Protein AF-A0A8J2P7M7-F1 (afdb_monomer_lite)

Organism: NCBI:txid39272

Structure (mmCIF, N/CA/C/O backbone):
data_AF-A0A8J2P7M7-F1
#
_entry.id   AF-A0A8J2P7M7-F1
#
loop_
_atom_site.group_PDB
_atom_site.id
_atom_site.type_symbol
_atom_site.label_atom_id
_atom_site.label_alt_id
_atom_site.label_comp_id
_atom_site.label_asym_id
_atom_site.label_entity_id
_atom_site.label_seq_id
_atom_site.pdbx_PDB_ins_code
_atom_site.Cartn_x
_atom_site.Cartn_y
_atom_site.Cartn_z
_atom_site.occupancy
_atom_site.B_iso_or_equiv
_atom_site.auth_seq_id
_atom_site.auth_comp_id
_atom_site.auth_asym_id
_atom_site.auth_atom_id
_atom_site.pdbx_PDB_model_num
ATOM 1 N N . MET A 1 1 ? -16.221 -8.599 0.218 1.00 29.58 1 MET A N 1
ATOM 2 C CA . MET A 1 1 ? -15.803 -9.648 1.172 1.00 29.58 1 MET A CA 1
ATOM 3 C C . MET A 1 1 ? -16.481 -9.334 2.479 1.00 29.58 1 MET A C 1
ATOM 5 O O . MET A 1 1 ? -15.977 -8.559 3.286 1.00 29.58 1 MET A O 1
ATOM 9 N N . ASP A 1 2 ? -17.692 -9.852 2.575 1.00 23.53 2 ASP A N 1
ATOM 10 C CA . ASP A 1 2 ? -18.635 -9.626 3.652 1.00 23.53 2 ASP A CA 1
ATOM 11 C C . ASP A 1 2 ? -18.133 -10.311 4.920 1.00 23.53 2 ASP A C 1
ATOM 13 O O . ASP A 1 2 ? -17.823 -11.502 4.931 1.00 23.53 2 ASP A O 1
ATOM 17 N N . ILE A 1 3 ? -17.997 -9.538 5.995 1.00 30.72 3 ILE A N 1
ATOM 18 C CA . ILE A 1 3 ? -17.782 -10.100 7.323 1.00 30.72 3 ILE A CA 1
ATOM 19 C C . ILE A 1 3 ? -19.160 -10.566 7.785 1.00 30.72 3 ILE A C 1
ATOM 21 O O . ILE A 1 3 ? -19.984 -9.751 8.194 1.00 30.72 3 ILE A O 1
ATOM 25 N N . ALA A 1 4 ? -19.418 -11.869 7.681 1.00 24.77 4 ALA A N 1
ATOM 26 C CA . ALA A 1 4 ? -20.580 -12.490 8.297 1.00 24.77 4 ALA A CA 1
ATOM 27 C C . ALA A 1 4 ? -20.490 -12.292 9.820 1.00 24.77 4 ALA A C 1
ATOM 29 O O . ALA A 1 4 ? -19.639 -12.877 10.493 1.00 24.77 4 ALA A O 1
ATOM 30 N N . LEU A 1 5 ? -21.338 -11.416 10.355 1.00 31.50 5 LEU A N 1
ATOM 31 C CA . LEU A 1 5 ? -21.501 -11.203 11.788 1.00 31.50 5 LEU A CA 1
ATOM 32 C C . LEU A 1 5 ? -22.587 -12.159 12.284 1.00 31.50 5 LEU A C 1
ATOM 34 O O . LEU A 1 5 ? -23.775 -11.882 12.159 1.00 31.50 5 LEU A O 1
ATOM 38 N N . SER A 1 6 ? -22.177 -13.291 12.856 1.00 28.31 6 SER A N 1
ATOM 39 C CA . SER A 1 6 ? -23.072 -14.100 13.684 1.00 28.31 6 SER A CA 1
ATOM 40 C C . SER A 1 6 ? -23.198 -13.428 15.052 1.00 28.31 6 SER A C 1
ATOM 42 O O . SER A 1 6 ? -22.353 -13.619 15.928 1.00 28.31 6 SER A O 1
ATOM 44 N N . ALA A 1 7 ? -24.244 -12.623 15.234 1.00 29.34 7 ALA A N 1
ATOM 45 C CA . ALA A 1 7 ? -24.676 -12.160 16.548 1.00 29.34 7 ALA A CA 1
ATOM 46 C C . ALA A 1 7 ? -25.426 -13.303 17.253 1.00 29.34 7 ALA A C 1
ATOM 48 O O . ALA A 1 7 ? -26.634 -13.458 17.109 1.00 29.34 7 ALA A O 1
ATOM 49 N N . GLY A 1 8 ? -24.690 -14.148 17.976 1.00 27.33 8 GLY A N 1
ATOM 50 C CA . GLY A 1 8 ? -25.270 -15.177 18.838 1.00 27.33 8 GLY A CA 1
ATOM 51 C C . GLY A 1 8 ? -25.535 -14.622 20.235 1.00 27.33 8 GLY A C 1
ATOM 52 O O . GLY A 1 8 ? -24.637 -14.623 21.072 1.00 27.33 8 GLY A O 1
ATOM 53 N N . CYS A 1 9 ? -26.755 -14.152 20.487 1.00 30.44 9 CYS A N 1
ATOM 54 C CA . CYS A 1 9 ? -27.272 -13.933 21.837 1.00 30.44 9 CYS A CA 1
ATOM 55 C C . CYS A 1 9 ? -27.805 -15.261 22.387 1.00 30.44 9 CYS A C 1
ATOM 57 O O . CYS A 1 9 ? -28.840 -15.710 21.904 1.00 30.44 9 CYS A O 1
ATOM 59 N N . GLN A 1 10 ? -27.164 -15.863 23.397 1.00 31.53 10 GLN A N 1
ATOM 60 C CA . GLN A 1 10 ? -27.798 -16.873 24.260 1.00 31.53 10 GLN A CA 1
ATOM 61 C C . GLN A 1 10 ? -27.317 -16.739 25.718 1.00 31.53 10 GLN A C 1
ATOM 63 O O . GLN A 1 10 ? -26.125 -16.618 25.989 1.00 31.53 10 GLN A O 1
ATOM 68 N N . ASN A 1 11 ? -28.298 -16.710 26.626 1.00 25.16 11 ASN A N 1
ATOM 69 C CA . ASN A 1 11 ? -28.205 -16.697 28.090 1.00 25.16 11 ASN A CA 1
ATOM 70 C C . ASN A 1 11 ? -28.005 -18.118 28.672 1.00 25.16 11 ASN A C 1
ATOM 72 O O . ASN A 1 11 ? -28.308 -19.090 27.987 1.00 25.16 11 ASN A O 1
ATOM 76 N N . LEU A 1 12 ? -27.676 -18.169 29.981 1.00 25.48 12 LEU A N 1
ATOM 77 C CA . LEU A 1 12 ? -27.685 -19.312 30.937 1.00 25.48 12 LEU A CA 1
ATOM 78 C C . LEU A 1 12 ? -26.461 -20.255 30.847 1.00 25.48 12 LEU A C 1
ATOM 80 O O . LEU A 1 12 ? -26.001 -20.552 29.758 1.00 25.48 12 LEU A O 1
ATOM 84 N N . SER A 1 13 ? -25.838 -20.785 31.910 1.00 24.86 13 SER A N 1
ATOM 85 C CA . SER A 1 13 ? -26.119 -20.910 33.351 1.00 24.86 13 SER A CA 1
ATOM 86 C C . SER A 1 13 ? -24.795 -21.164 34.106 1.00 24.86 13 SER A C 1
ATOM 88 O O . SER A 1 13 ? -23.861 -21.735 33.547 1.00 24.86 13 SER A O 1
ATOM 90 N N . LEU A 1 14 ? -24.742 -20.782 35.385 1.00 28.59 14 LEU A N 1
ATOM 91 C CA . LEU A 1 14 ? -23.723 -21.174 36.369 1.00 28.59 14 LEU A CA 1
ATOM 92 C C . LEU A 1 14 ? -23.798 -22.680 36.691 1.00 28.59 14 LEU A C 1
ATOM 94 O O . LEU A 1 14 ? -24.887 -23.252 36.706 1.00 28.59 14 LEU A O 1
ATOM 98 N N . GLY A 1 15 ? -22.649 -23.283 37.019 1.00 26.80 15 GLY A N 1
ATOM 99 C CA . GLY A 1 15 ? -22.537 -24.617 37.616 1.00 26.80 15 GLY A CA 1
ATOM 100 C C . GLY A 1 15 ? -21.108 -24.909 38.089 1.00 26.80 15 GLY A C 1
ATOM 101 O O . GLY A 1 15 ? -20.212 -25.100 37.273 1.00 26.80 15 GLY A O 1
ATOM 102 N N . LEU A 1 16 ? -20.902 -24.905 39.409 1.00 28.20 16 LEU A N 1
ATOM 103 C CA . LEU A 1 16 ? -19.696 -25.344 40.123 1.00 28.20 16 LEU A CA 1
ATOM 104 C C . LEU A 1 16 ? -19.926 -26.756 40.678 1.00 28.20 16 LEU A C 1
ATOM 106 O O . LEU A 1 16 ? -20.959 -26.954 41.301 1.00 28.20 16 LEU A O 1
ATOM 110 N N . THR A 1 17 ? -18.940 -27.650 40.537 1.00 27.91 17 THR A N 1
ATOM 111 C CA . THR A 1 17 ? -18.510 -28.760 41.437 1.00 27.91 17 THR A CA 1
ATOM 112 C C . THR A 1 17 ? -17.284 -29.395 40.746 1.00 27.91 17 THR A C 1
ATOM 114 O O . THR A 1 17 ? -17.353 -29.605 39.542 1.00 27.91 17 THR A O 1
ATOM 117 N N . GLY A 1 18 ? -16.101 -29.659 41.310 1.00 25.17 18 GLY A N 1
ATOM 118 C CA . GLY A 1 18 ? -15.721 -30.165 42.631 1.00 25.17 18 GLY A CA 1
ATOM 119 C C . GLY A 1 18 ? -15.165 -31.595 42.463 1.00 25.17 18 GLY A C 1
ATOM 120 O O . GLY A 1 18 ? -15.928 -32.468 42.071 1.00 25.17 18 GLY A O 1
ATOM 121 N N . GLY A 1 19 ? -13.872 -31.849 42.738 1.00 26.67 19 GLY A N 1
ATOM 122 C CA . GLY A 1 19 ? -13.329 -33.222 42.822 1.00 26.67 19 GLY A CA 1
ATOM 123 C C . GLY A 1 19 ? -11.818 -33.392 42.578 1.00 26.67 19 GLY A C 1
ATOM 124 O O . GLY A 1 19 ? -11.354 -33.296 41.448 1.00 26.67 19 GLY A O 1
ATOM 125 N N . LEU A 1 20 ? -11.079 -33.680 43.654 1.00 26.66 20 LEU A N 1
ATOM 126 C CA . LEU A 1 20 ? -9.664 -34.090 43.739 1.00 26.66 20 LEU A CA 1
ATOM 127 C C . LEU A 1 20 ? -9.472 -35.568 43.323 1.00 26.66 20 LEU A C 1
ATOM 129 O O . LEU A 1 20 ? -10.392 -36.345 43.551 1.00 26.66 20 LEU A O 1
ATOM 133 N N . ASN A 1 21 ? -8.285 -35.982 42.839 1.00 26.95 21 ASN A N 1
ATOM 134 C CA . ASN A 1 21 ? -7.393 -36.976 43.491 1.00 26.95 21 ASN A CA 1
ATOM 135 C C . ASN A 1 21 ? -6.115 -37.273 42.655 1.00 26.95 21 ASN A C 1
ATOM 137 O O . ASN A 1 21 ? -5.969 -36.830 41.525 1.00 26.95 21 ASN A O 1
ATOM 141 N N . VAL A 1 22 ? -5.193 -38.017 43.264 1.00 29.12 22 VAL A N 1
ATOM 142 C CA . VAL A 1 22 ? -3.729 -37.908 43.262 1.00 29.12 22 VAL A CA 1
ATOM 143 C C . VAL A 1 22 ? -2.932 -39.008 42.514 1.00 29.12 22 VAL A C 1
ATOM 145 O O . VAL A 1 22 ? -3.413 -40.122 42.340 1.00 29.12 22 VAL A O 1
ATOM 148 N N . ASN A 1 23 ? -1.652 -38.681 42.245 1.00 28.14 23 ASN A N 1
ATOM 149 C CA . ASN A 1 23 ? -0.422 -39.511 42.156 1.00 28.14 23 ASN A CA 1
ATOM 150 C C . ASN A 1 23 ? -0.121 -40.392 40.924 1.00 28.14 23 ASN A C 1
ATOM 152 O O . ASN A 1 23 ? -0.804 -41.380 40.677 1.00 28.14 23 ASN A O 1
ATOM 156 N N . SER A 1 24 ? 1.052 -40.171 40.300 1.00 29.52 24 SER A N 1
ATOM 157 C CA . SER A 1 24 ? 2.212 -41.099 40.359 1.00 29.52 24 SER A CA 1
ATOM 158 C C . SER A 1 24 ? 3.452 -40.561 39.617 1.00 29.52 24 SER A C 1
ATOM 160 O O . SER A 1 24 ? 3.358 -39.961 38.550 1.00 29.52 24 SER A O 1
ATOM 162 N N . THR A 1 25 ? 4.617 -40.790 40.223 1.00 29.59 25 THR A N 1
ATOM 163 C CA . THR A 1 25 ? 5.967 -40.336 39.852 1.00 29.59 25 THR A CA 1
ATOM 164 C C . THR A 1 25 ? 6.671 -41.333 38.928 1.00 29.59 25 THR A C 1
ATOM 166 O O . THR A 1 25 ? 6.716 -42.502 39.284 1.00 29.59 25 THR A O 1
ATOM 169 N N . THR A 1 26 ? 7.328 -40.872 37.851 1.00 31.14 26 THR A N 1
ATOM 170 C CA . THR A 1 26 ? 8.637 -41.404 37.388 1.00 31.14 26 THR A CA 1
ATOM 171 C C . THR A 1 26 ? 9.290 -40.467 36.358 1.00 31.14 26 THR A C 1
ATOM 173 O O . THR A 1 26 ? 8.652 -40.040 35.401 1.00 31.14 26 THR A O 1
ATOM 176 N N . SER A 1 27 ? 10.568 -40.145 36.585 1.00 33.62 27 SER A N 1
ATOM 177 C CA . SER A 1 27 ? 11.550 -39.524 35.673 1.00 33.62 27 SER A CA 1
ATOM 178 C C . SER A 1 27 ? 11.817 -40.439 34.453 1.00 33.62 27 SER A C 1
ATOM 180 O O . SER A 1 27 ? 11.523 -41.625 34.525 1.00 33.62 27 SER A O 1
ATOM 182 N N . VAL A 1 28 ? 12.326 -40.019 33.282 1.00 30.81 28 VAL A N 1
ATOM 183 C CA . VAL A 1 28 ? 13.574 -39.283 32.993 1.00 30.81 28 VAL A CA 1
ATOM 184 C C . VAL A 1 28 ? 13.567 -38.745 31.538 1.00 30.81 28 VAL A C 1
ATOM 186 O O . VAL A 1 28 ? 12.966 -39.347 30.656 1.00 30.81 28 VAL A O 1
ATOM 189 N N . SER A 1 29 ? 14.361 -37.692 31.303 1.00 31.06 29 SER A N 1
ATOM 190 C CA . SER A 1 29 ? 15.041 -37.318 30.043 1.00 31.06 29 SER A CA 1
ATOM 191 C C . SER A 1 29 ? 14.259 -36.678 28.881 1.00 31.06 29 SER A C 1
ATOM 193 O O . SER A 1 29 ? 13.721 -37.337 28.004 1.00 31.06 29 SER A O 1
ATOM 195 N N . GLY A 1 30 ? 14.423 -35.353 28.775 1.00 38.62 30 GLY A N 1
ATOM 196 C CA . GLY A 1 30 ? 15.164 -34.781 27.644 1.00 38.62 30 GLY A CA 1
ATOM 197 C C . GLY A 1 30 ? 14.444 -34.640 26.303 1.00 38.62 30 GLY A C 1
ATOM 198 O O . GLY A 1 30 ? 14.837 -35.268 25.328 1.00 38.62 30 GLY A O 1
ATOM 199 N N . ALA A 1 31 ? 13.512 -33.693 26.209 1.00 33.06 31 ALA A N 1
ATOM 200 C CA . ALA A 1 31 ? 13.250 -32.983 24.961 1.00 33.06 31 ALA A CA 1
ATOM 201 C C . ALA A 1 31 ? 12.971 -31.515 25.294 1.00 33.06 31 ALA A C 1
ATOM 203 O O . ALA A 1 31 ? 11.918 -31.168 25.824 1.00 33.06 31 ALA A O 1
ATOM 204 N N . VAL A 1 32 ? 13.949 -30.650 25.020 1.00 34.91 32 VAL A N 1
ATOM 205 C CA . VAL A 1 32 ? 13.767 -29.196 25.040 1.00 34.91 32 VAL A CA 1
ATOM 206 C C . VAL A 1 32 ? 12.819 -28.863 23.890 1.00 34.91 32 VAL A C 1
ATOM 208 O O . VAL A 1 32 ? 13.238 -28.664 22.752 1.00 34.91 32 VAL A O 1
ATOM 211 N N . THR A 1 33 ? 11.515 -28.867 24.161 1.00 35.03 33 THR A N 1
ATOM 212 C CA . THR A 1 33 ? 10.527 -28.326 23.234 1.00 35.03 33 THR A CA 1
ATOM 213 C C . THR A 1 33 ? 10.705 -26.819 23.238 1.00 35.03 33 THR A C 1
ATOM 215 O O . THR A 1 33 ? 10.362 -26.140 24.206 1.00 35.03 33 THR A O 1
ATOM 218 N N . ASN A 1 34 ? 11.311 -26.304 22.173 1.00 36.56 34 ASN A N 1
ATOM 219 C CA . ASN A 1 34 ? 11.472 -24.879 21.950 1.00 36.56 34 ASN A CA 1
ATOM 220 C C . ASN A 1 34 ? 10.076 -24.288 21.701 1.00 36.56 34 ASN A C 1
ATOM 222 O O . ASN A 1 34 ? 9.584 -24.254 20.571 1.00 36.56 34 ASN A O 1
ATOM 226 N N . SER A 1 35 ? 9.401 -23.901 22.781 1.00 34.56 35 SER A N 1
ATOM 227 C CA . SER A 1 35 ? 8.125 -23.199 22.762 1.00 34.56 35 SER A CA 1
ATOM 228 C C . SER A 1 35 ? 8.360 -21.833 22.130 1.00 34.56 35 SER A C 1
ATOM 230 O O . SER A 1 35 ? 8.713 -20.870 22.807 1.00 34.56 35 SER A O 1
ATOM 232 N N . VAL A 1 36 ? 8.206 -21.745 20.807 1.00 39.09 36 VAL A N 1
ATOM 233 C CA . VAL A 1 36 ? 8.128 -20.461 20.106 1.00 39.09 36 VAL A CA 1
ATOM 234 C C . VAL A 1 36 ? 6.783 -19.850 20.474 1.00 39.09 36 VAL A C 1
ATOM 236 O O . VAL A 1 36 ? 5.802 -19.931 19.738 1.00 39.09 36 VAL A O 1
ATOM 239 N N . GLU A 1 37 ? 6.731 -19.261 21.663 1.00 32.47 37 GLU A N 1
ATOM 240 C CA . GLU A 1 37 ? 5.664 -18.370 22.071 1.00 32.47 37 GLU A CA 1
ATOM 241 C C . GLU A 1 37 ? 5.740 -17.155 21.144 1.00 32.47 37 GLU A C 1
ATOM 243 O O . GLU A 1 37 ? 6.571 -16.253 21.291 1.00 32.47 37 GLU A O 1
ATOM 248 N N . SER A 1 38 ? 4.925 -17.183 20.089 1.00 37.12 38 SER A N 1
ATOM 249 C CA . SER A 1 38 ? 4.818 -16.099 19.123 1.00 37.12 38 SER A CA 1
ATOM 250 C C . SER A 1 38 ? 4.131 -14.915 19.796 1.00 37.12 38 SER A C 1
ATOM 252 O O . SER A 1 38 ? 2.935 -14.667 19.621 1.00 37.12 38 SER A O 1
ATOM 254 N N . SER A 1 39 ? 4.903 -14.170 20.582 1.00 34.56 39 SER A N 1
ATOM 255 C CA . SER A 1 39 ? 4.568 -12.805 20.955 1.00 34.56 39 SER A CA 1
ATOM 256 C C . SER A 1 39 ? 4.164 -12.052 19.678 1.00 34.56 39 SER A C 1
ATOM 258 O O . SER A 1 39 ? 4.823 -12.201 18.639 1.00 34.56 39 SER A O 1
ATOM 260 N N . PRO A 1 40 ? 3.052 -11.292 19.680 1.00 45.38 40 PRO A N 1
ATOM 261 C CA . PRO A 1 40 ? 2.619 -10.572 18.496 1.00 45.38 40 PRO A CA 1
ATOM 262 C C . PRO A 1 40 ? 3.674 -9.510 18.210 1.00 45.38 40 PRO A C 1
ATOM 264 O O . PRO A 1 40 ? 3.692 -8.453 18.843 1.00 45.38 40 PRO A O 1
ATOM 267 N N . ARG A 1 41 ? 4.595 -9.821 17.290 1.00 48.25 41 ARG A N 1
ATOM 268 C CA . ARG A 1 41 ? 5.630 -8.895 16.844 1.00 48.25 41 ARG A CA 1
ATOM 269 C C . ARG A 1 41 ? 4.911 -7.620 16.435 1.00 48.25 41 ARG A C 1
ATOM 271 O O . ARG A 1 41 ? 4.028 -7.658 15.580 1.00 48.25 41 ARG A O 1
ATOM 278 N N . LYS A 1 42 ? 5.242 -6.509 17.092 1.00 57.66 42 LYS A N 1
ATOM 279 C CA . LYS A 1 42 ? 4.757 -5.175 16.738 1.00 57.66 42 LYS A CA 1
ATOM 280 C C . LYS A 1 42 ? 5.162 -4.941 15.282 1.00 57.66 42 LYS A C 1
ATOM 282 O O . LYS A 1 42 ? 6.324 -4.656 15.012 1.00 57.66 42 LYS A O 1
ATOM 287 N N . GLU A 1 43 ? 4.247 -5.194 14.346 1.00 67.06 43 GLU A N 1
ATOM 288 C CA . GLU A 1 43 ? 4.550 -5.121 12.920 1.00 67.06 43 GLU A CA 1
ATOM 289 C C . GLU A 1 43 ? 5.017 -3.698 12.601 1.00 67.06 43 GLU A C 1
ATOM 291 O O . GLU A 1 43 ? 4.291 -2.731 12.844 1.00 67.06 43 GLU A O 1
ATOM 296 N N . SER A 1 44 ? 6.240 -3.569 12.078 1.00 85.94 44 SER A N 1
ATOM 297 C CA . SER A 1 44 ? 6.717 -2.305 11.521 1.00 85.94 44 SER A CA 1
ATOM 298 C C . SER A 1 44 ? 5.736 -1.840 10.443 1.00 85.94 44 SER A C 1
ATOM 300 O O . SER A 1 44 ? 5.357 -2.624 9.571 1.00 85.94 44 SER A O 1
ATOM 302 N N . LEU A 1 45 ? 5.335 -0.568 10.508 1.00 92.88 45 LEU A N 1
ATOM 303 C CA . LEU A 1 45 ? 4.536 0.110 9.480 1.00 92.88 45 LEU A CA 1
ATOM 304 C C . LEU A 1 45 ? 5.409 0.910 8.507 1.00 92.88 45 LEU A C 1
ATOM 306 O O . LEU A 1 45 ? 4.910 1.745 7.757 1.00 92.88 45 LEU A O 1
ATOM 310 N N . GLU A 1 46 ? 6.712 0.645 8.522 1.00 95.88 46 GLU A N 1
ATOM 311 C CA . GLU A 1 46 ? 7.684 1.224 7.611 1.00 95.88 46 GLU A CA 1
ATOM 312 C C . GLU A 1 46 ? 8.269 0.146 6.699 1.00 95.88 46 GLU A C 1
ATOM 314 O O . GLU A 1 46 ? 8.553 -0.977 7.129 1.00 95.88 46 GLU A O 1
ATOM 319 N N . LYS A 1 47 ? 8.467 0.496 5.428 1.00 97.00 47 LYS A N 1
ATOM 320 C CA . LYS A 1 47 ? 9.139 -0.352 4.436 1.00 97.00 47 LYS A CA 1
ATOM 321 C C . LYS A 1 47 ? 9.739 0.523 3.350 1.00 97.00 47 LYS A C 1
ATOM 323 O O . LYS A 1 47 ? 9.129 1.500 2.929 1.00 97.00 47 LYS A O 1
ATOM 328 N N . SER A 1 48 ? 10.923 0.162 2.877 1.00 97.94 48 SER A N 1
ATOM 329 C CA . SER A 1 48 ? 11.546 0.806 1.722 1.00 97.94 48 SER A CA 1
ATOM 330 C C . SER A 1 48 ? 11.994 -0.245 0.721 1.00 97.94 48 SER A C 1
ATOM 332 O O . SER A 1 48 ? 12.313 -1.369 1.105 1.00 97.94 48 SER A O 1
ATOM 334 N N . GLY A 1 49 ? 12.005 0.100 -0.560 1.00 98.06 49 GLY A N 1
ATOM 335 C CA . GLY A 1 49 ? 12.434 -0.829 -1.597 1.00 98.06 49 GLY A CA 1
ATOM 336 C C . GLY A 1 49 ? 12.145 -0.340 -3.004 1.00 98.06 49 GLY A C 1
ATOM 337 O O . GLY A 1 49 ? 11.409 0.625 -3.221 1.00 98.06 49 GLY A O 1
ATOM 338 N N . TYR A 1 50 ? 12.727 -1.026 -3.983 1.00 98.44 50 TYR A N 1
ATOM 339 C CA . TYR A 1 50 ? 12.404 -0.781 -5.379 1.00 98.44 50 TYR A CA 1
ATOM 340 C C . TYR A 1 50 ? 11.086 -1.453 -5.762 1.00 98.44 50 TYR A C 1
ATOM 342 O O . TYR A 1 50 ? 10.871 -2.622 -5.466 1.00 98.44 50 TYR A O 1
ATOM 350 N N . LEU A 1 51 ? 10.253 -0.719 -6.494 1.00 98.44 51 LEU A N 1
ATOM 351 C CA . LEU A 1 51 ? 9.099 -1.251 -7.216 1.00 98.44 51 LEU A CA 1
ATOM 352 C C . LEU A 1 51 ? 9.115 -0.708 -8.641 1.00 98.44 51 LEU A C 1
ATOM 354 O O . LEU A 1 51 ? 9.640 0.383 -8.906 1.00 98.44 51 LEU A O 1
ATOM 358 N N . THR A 1 52 ? 8.510 -1.441 -9.565 1.00 97.94 52 THR A N 1
ATOM 359 C CA . THR A 1 52 ? 8.306 -0.962 -10.930 1.00 97.94 52 THR A CA 1
ATOM 360 C C . THR A 1 52 ? 6.911 -0.378 -11.038 1.00 97.94 52 THR A C 1
ATOM 362 O O . THR A 1 52 ? 5.916 -1.042 -10.787 1.00 97.94 52 THR A O 1
ATOM 365 N N . LYS A 1 53 ? 6.823 0.898 -11.403 1.00 97.12 53 LYS A N 1
ATOM 366 C CA . LYS A 1 53 ? 5.566 1.641 -11.456 1.00 97.12 53 LYS A CA 1
ATOM 367 C C . LYS A 1 53 ? 5.142 1.905 -12.894 1.00 97.12 53 LYS A C 1
ATOM 369 O O . LYS A 1 53 ? 5.951 2.403 -13.679 1.00 97.12 53 LYS A O 1
ATOM 374 N N . LEU A 1 54 ? 3.857 1.728 -13.196 1.00 96.75 54 LEU A N 1
ATOM 375 C CA . LEU A 1 54 ? 3.276 2.150 -14.471 1.00 96.75 54 LEU A CA 1
ATOM 376 C C . LEU A 1 54 ? 3.180 3.683 -14.568 1.00 96.75 54 LEU A C 1
ATOM 378 O O . LEU A 1 54 ? 2.646 4.369 -13.683 1.00 96.75 54 LEU A O 1
ATOM 382 N N . GLY A 1 55 ? 3.715 4.249 -15.646 1.00 94.12 55 GLY A N 1
ATOM 383 C CA . GLY A 1 55 ? 3.614 5.666 -15.983 1.00 94.12 55 GLY A CA 1
ATOM 384 C C . GLY A 1 55 ? 2.169 6.095 -16.250 1.00 94.12 55 GLY A C 1
ATOM 385 O O . GLY A 1 55 ? 1.371 5.322 -16.759 1.00 94.12 55 GLY A O 1
ATOM 386 N N . GLY A 1 56 ? 1.824 7.342 -15.911 1.00 89.81 56 GLY A N 1
ATOM 387 C CA . GLY A 1 56 ? 0.472 7.871 -16.143 1.00 89.81 56 GLY A CA 1
ATOM 388 C C . GLY A 1 56 ? 0.189 8.096 -17.630 1.00 89.81 56 GLY A C 1
ATOM 389 O O . GLY A 1 56 ? -0.618 7.382 -18.212 1.00 89.81 56 GLY A O 1
ATOM 390 N N . LYS A 1 57 ? 0.900 9.062 -18.233 1.00 88.94 57 LYS A N 1
ATOM 391 C CA . LYS A 1 57 ? 0.719 9.480 -19.634 1.00 88.94 57 LYS A CA 1
ATOM 392 C C . LYS A 1 57 ? 1.192 8.423 -20.633 1.00 88.94 57 LYS A C 1
ATOM 394 O O . LYS A 1 57 ? 0.435 7.998 -21.485 1.00 88.94 57 LYS A O 1
ATOM 399 N N . PHE A 1 58 ? 2.439 7.979 -20.494 1.00 91.56 58 PHE A N 1
ATOM 400 C CA . PHE A 1 58 ? 3.082 7.108 -21.483 1.00 91.56 58 PHE A CA 1
ATOM 401 C C . PHE A 1 58 ? 2.957 5.612 -21.178 1.00 91.56 58 PHE A C 1
ATOM 403 O O . PHE A 1 58 ? 3.617 4.827 -21.840 1.00 91.56 58 PHE A O 1
ATOM 410 N N . LYS A 1 59 ? 2.205 5.222 -20.133 1.00 93.75 59 LYS A N 1
ATOM 411 C CA . LYS A 1 59 ? 1.972 3.817 -19.731 1.00 93.75 59 LYS A CA 1
ATOM 412 C C . LYS A 1 59 ? 3.229 2.924 -19.753 1.00 93.75 59 LYS A C 1
ATOM 414 O O . LYS A 1 59 ? 3.161 1.733 -20.012 1.00 93.75 59 LYS A O 1
ATOM 419 N N . THR A 1 60 ? 4.387 3.501 -19.428 1.00 95.75 60 THR A N 1
ATOM 420 C CA . THR A 1 60 ? 5.670 2.792 -19.365 1.00 95.75 60 THR A CA 1
ATOM 421 C C . THR A 1 60 ? 5.982 2.377 -17.938 1.00 95.75 60 THR A C 1
ATOM 423 O O . THR A 1 60 ? 5.875 3.185 -17.012 1.00 95.75 60 THR A O 1
ATOM 426 N N . TRP A 1 61 ? 6.402 1.131 -17.756 1.00 96.44 61 TRP A N 1
ATOM 427 C CA . TRP A 1 61 ? 6.875 0.612 -16.478 1.00 96.44 61 TRP A CA 1
ATOM 428 C C . TRP A 1 61 ? 8.266 1.168 -16.157 1.00 96.44 61 TRP A C 1
ATOM 430 O O . TRP A 1 61 ? 9.172 1.119 -16.986 1.00 96.44 61 TRP A O 1
ATOM 440 N N . ARG A 1 62 ? 8.445 1.752 -14.967 1.00 97.19 62 ARG A N 1
ATOM 441 C CA . ARG A 1 62 ? 9.734 2.316 -14.532 1.00 97.19 62 ARG A CA 1
ATOM 442 C C . ARG A 1 62 ? 10.045 1.960 -13.087 1.00 97.19 62 ARG A C 1
ATOM 444 O O . ARG A 1 62 ? 9.225 2.209 -12.205 1.00 97.19 62 ARG A O 1
ATOM 451 N N . LYS A 1 63 ? 11.263 1.472 -12.844 1.00 97.75 63 LYS A N 1
ATOM 452 C CA . LYS A 1 63 ? 11.792 1.219 -11.498 1.00 97.75 63 LYS A CA 1
ATOM 453 C C . LYS A 1 63 ? 11.912 2.533 -10.716 1.00 97.75 63 LYS A C 1
ATOM 455 O O . LYS A 1 63 ? 12.385 3.545 -11.247 1.00 97.75 63 LYS A O 1
ATOM 460 N N . ARG A 1 64 ? 11.425 2.540 -9.478 1.00 98.19 64 ARG A N 1
ATOM 461 C CA . ARG A 1 64 ? 11.428 3.683 -8.552 1.00 98.19 64 ARG A CA 1
ATOM 462 C C . ARG A 1 64 ? 11.723 3.187 -7.146 1.00 98.19 64 ARG A C 1
ATOM 464 O O . ARG A 1 64 ? 11.327 2.078 -6.796 1.00 98.19 64 ARG A O 1
ATOM 471 N N . TRP A 1 65 ? 12.421 4.001 -6.365 1.00 98.19 65 TRP A N 1
ATOM 472 C CA . TRP A 1 65 ? 12.642 3.721 -4.950 1.00 98.19 65 TRP A CA 1
ATOM 473 C C . TRP A 1 65 ? 11.458 4.257 -4.152 1.00 98.19 65 TRP A C 1
ATOM 475 O O . TRP A 1 65 ? 11.161 5.447 -4.253 1.00 98.19 65 TRP A O 1
ATOM 485 N N . PHE A 1 66 ? 10.784 3.389 -3.406 1.00 98.56 66 PHE A N 1
ATOM 486 C CA . PHE A 1 66 ? 9.64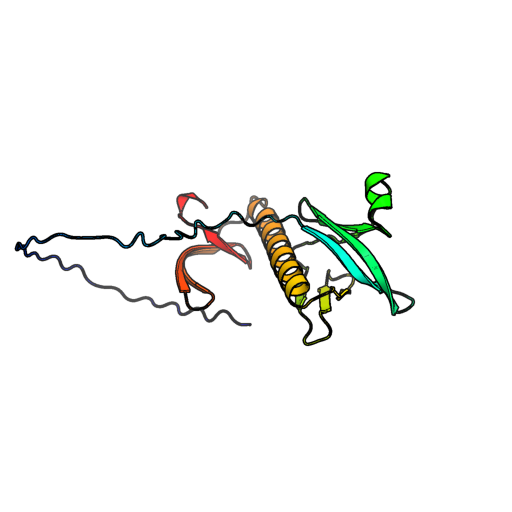7 3.719 -2.553 1.00 98.56 66 PHE A CA 1
ATOM 487 C C . PHE A 1 66 ? 10.059 3.669 -1.086 1.00 98.56 66 PHE A C 1
ATOM 489 O O . PHE A 1 66 ? 10.812 2.786 -0.679 1.00 98.56 66 PHE A O 1
ATOM 496 N N . VAL A 1 67 ? 9.524 4.598 -0.300 1.00 97.94 67 VAL A N 1
ATOM 497 C CA . VAL A 1 67 ? 9.663 4.660 1.156 1.00 97.94 67 VAL A CA 1
ATOM 498 C C . VAL A 1 67 ? 8.275 4.879 1.742 1.00 97.94 67 VAL A C 1
ATOM 500 O O . VAL A 1 67 ? 7.645 5.905 1.492 1.00 97.94 67 VAL A O 1
ATOM 503 N N . LEU A 1 68 ? 7.803 3.906 2.511 1.00 97.94 68 LEU A N 1
ATOM 504 C CA . LEU A 1 68 ? 6.640 4.013 3.379 1.00 97.94 68 LEU A CA 1
ATOM 505 C C . LEU A 1 68 ? 7.133 4.413 4.765 1.00 97.94 68 LEU A C 1
ATOM 507 O O . LEU A 1 68 ? 7.847 3.640 5.409 1.00 97.94 68 LEU A O 1
ATOM 511 N N . LYS A 1 69 ? 6.772 5.616 5.204 1.00 94.62 69 LYS A N 1
ATOM 512 C CA . LYS A 1 69 ? 7.163 6.155 6.507 1.00 94.62 69 LYS A CA 1
ATOM 513 C C . LYS A 1 69 ? 6.127 7.162 6.992 1.00 94.62 69 LYS A C 1
ATOM 515 O O . LYS A 1 69 ? 5.554 7.890 6.190 1.00 94.62 69 LYS A O 1
ATOM 520 N N . ASN A 1 70 ? 5.892 7.211 8.304 1.00 90.00 70 ASN A N 1
ATOM 521 C CA . ASN A 1 70 ? 4.973 8.168 8.937 1.00 90.00 70 ASN A CA 1
ATOM 522 C C . ASN A 1 70 ? 3.545 8.170 8.353 1.00 90.00 70 ASN A C 1
ATOM 524 O O . ASN A 1 70 ? 2.876 9.196 8.359 1.00 90.00 70 ASN A O 1
ATOM 528 N N . GLY A 1 71 ? 3.071 7.028 7.850 1.00 88.88 71 GLY A N 1
ATOM 529 C CA . GLY A 1 71 ? 1.728 6.915 7.279 1.00 88.88 71 GLY A CA 1
ATOM 530 C C . GLY A 1 71 ? 1.590 7.374 5.822 1.00 88.88 71 GLY A C 1
ATOM 531 O O . GLY A 1 71 ? 0.492 7.268 5.285 1.00 88.88 71 GLY A O 1
ATOM 532 N N . SER A 1 72 ? 2.675 7.804 5.170 1.00 93.69 72 SER A N 1
ATOM 533 C CA . SER A 1 72 ? 2.698 8.206 3.756 1.00 93.69 72 SER A CA 1
ATOM 534 C C . SER A 1 72 ? 3.659 7.348 2.938 1.00 93.69 72 SER A C 1
ATOM 536 O O . SER A 1 72 ? 4.686 6.879 3.438 1.00 93.69 72 SER A O 1
ATOM 538 N N . LEU A 1 73 ? 3.345 7.159 1.653 1.00 98.06 73 LEU A N 1
ATOM 539 C CA . LEU A 1 73 ? 4.206 6.460 0.701 1.00 98.06 73 LEU A CA 1
ATOM 540 C C . LEU A 1 73 ? 4.815 7.459 -0.281 1.00 98.06 73 LEU A C 1
ATOM 542 O O . LEU A 1 73 ? 4.113 8.031 -1.108 1.00 98.06 73 LEU A O 1
ATOM 546 N N . THR A 1 74 ? 6.132 7.615 -0.260 1.00 98.12 74 THR A N 1
ATOM 547 C CA . THR A 1 74 ? 6.843 8.544 -1.148 1.00 98.12 74 THR A CA 1
ATOM 548 C C . THR A 1 74 ? 7.775 7.780 -2.075 1.00 98.12 74 THR A C 1
ATOM 550 O O . THR A 1 74 ? 8.338 6.755 -1.692 1.00 98.12 74 THR A O 1
ATOM 553 N N . TYR A 1 75 ? 7.943 8.255 -3.312 1.00 98.12 75 TYR A N 1
ATOM 554 C CA . TYR A 1 75 ? 8.861 7.633 -4.264 1.00 98.12 75 TYR A CA 1
ATOM 555 C C . TYR A 1 75 ? 9.753 8.613 -5.024 1.00 98.12 75 TYR A C 1
ATOM 557 O O . TYR A 1 75 ? 9.367 9.740 -5.345 1.00 98.12 75 TYR A O 1
ATOM 565 N N . TRP A 1 76 ? 10.932 8.117 -5.397 1.00 98.06 76 TRP A N 1
ATOM 566 C CA . TRP A 1 76 ? 11.978 8.832 -6.129 1.00 98.06 76 TRP A CA 1
ATOM 567 C C . TRP A 1 76 ? 12.417 8.057 -7.371 1.00 98.06 76 TRP A C 1
ATOM 569 O O . TRP A 1 76 ? 12.040 6.898 -7.575 1.00 98.06 76 TRP A O 1
ATOM 579 N N . LYS A 1 77 ? 13.212 8.699 -8.239 1.00 96.38 77 LYS A N 1
ATOM 580 C CA . LYS A 1 77 ? 13.797 8.016 -9.404 1.00 96.38 77 LYS A CA 1
ATOM 581 C C . LYS A 1 77 ? 14.738 6.892 -8.951 1.00 96.38 77 LYS A C 1
ATOM 583 O O . LYS A 1 77 ? 14.662 5.808 -9.523 1.00 96.38 77 LYS A O 1
ATOM 588 N N . SER A 1 78 ? 15.534 7.129 -7.911 1.00 96.06 78 SER A N 1
ATOM 589 C CA . SER A 1 78 ? 16.503 6.193 -7.336 1.00 96.06 78 SER A CA 1
ATOM 590 C C . SER A 1 78 ? 16.697 6.415 -5.828 1.00 96.06 78 SER A C 1
ATOM 592 O O . SER A 1 78 ? 16.220 7.403 -5.276 1.00 96.06 78 SER A O 1
ATOM 594 N N . LEU A 1 79 ? 17.431 5.520 -5.159 1.00 94.12 79 LEU A N 1
ATOM 595 C CA . LEU A 1 79 ? 17.843 5.705 -3.760 1.00 94.12 79 LEU A CA 1
ATOM 596 C C . LEU A 1 79 ? 18.776 6.922 -3.569 1.00 94.12 79 LEU A C 1
ATOM 598 O O . LEU A 1 79 ? 18.723 7.589 -2.542 1.00 94.12 79 LEU A O 1
ATOM 602 N N . GLN A 1 80 ? 19.600 7.257 -4.567 1.00 94.12 80 GLN A N 1
ATOM 603 C CA . GLN A 1 80 ? 20.529 8.395 -4.484 1.00 94.12 80 GLN A CA 1
ATOM 604 C C . GLN A 1 80 ? 19.790 9.730 -4.341 1.00 94.12 80 GLN A C 1
ATOM 606 O O . GLN A 1 80 ? 20.239 10.624 -3.625 1.00 94.12 80 GLN A O 1
ATOM 611 N N . ASP A 1 81 ? 18.629 9.847 -4.985 1.00 90.31 81 ASP A N 1
ATOM 612 C CA . ASP A 1 81 ? 17.755 11.016 -4.889 1.00 90.31 81 ASP A CA 1
ATOM 613 C C . ASP A 1 81 ? 17.245 11.234 -3.451 1.00 90.31 81 ASP A C 1
ATOM 615 O O . ASP A 1 81 ? 17.097 12.380 -3.020 1.00 90.31 81 ASP A O 1
ATOM 619 N N . VAL A 1 82 ? 17.029 10.155 -2.688 1.00 88.69 82 VAL A N 1
ATOM 620 C CA . VAL A 1 82 ? 16.662 10.223 -1.262 1.00 88.69 82 VAL A CA 1
ATOM 621 C C . VAL A 1 82 ? 17.821 10.774 -0.441 1.00 88.69 82 VAL A C 1
ATOM 623 O O . VAL A 1 82 ? 17.637 11.702 0.342 1.00 88.69 82 VAL A O 1
ATOM 626 N N . ASN A 1 83 ? 19.028 10.245 -0.655 1.00 88.75 83 ASN A N 1
ATOM 627 C CA . ASN A 1 83 ? 20.224 10.647 0.093 1.00 88.75 83 ASN A CA 1
ATOM 628 C C . ASN A 1 83 ? 20.579 12.121 -0.143 1.00 88.75 83 ASN A C 1
ATOM 630 O O . ASN A 1 83 ? 21.047 12.804 0.764 1.00 88.75 83 ASN A O 1
ATOM 634 N N . ARG A 1 84 ? 20.288 12.631 -1.343 1.00 91.19 84 ARG A N 1
ATOM 635 C CA . ARG A 1 84 ? 20.429 14.051 -1.702 1.00 91.19 84 ARG A CA 1
ATOM 636 C C . ARG A 1 84 ? 19.279 14.932 -1.202 1.00 91.19 84 ARG A C 1
ATOM 638 O O . ARG A 1 84 ? 19.239 16.108 -1.542 1.00 91.19 84 ARG A O 1
ATOM 645 N N . ARG A 1 85 ? 18.333 14.374 -0.436 1.00 86.94 85 ARG A N 1
ATOM 646 C CA . ARG A 1 85 ? 17.125 15.050 0.070 1.00 86.94 85 ARG A CA 1
ATOM 647 C C . ARG A 1 85 ? 16.312 15.740 -1.029 1.00 86.94 85 ARG A C 1
ATOM 649 O O . ARG A 1 85 ? 15.679 16.765 -0.794 1.00 86.94 85 ARG A O 1
ATOM 656 N N . SER A 1 86 ? 16.327 15.182 -2.239 1.00 87.56 86 SER A N 1
ATOM 657 C CA . SER A 1 86 ? 15.515 15.717 -3.332 1.00 87.56 86 SER A CA 1
ATOM 658 C C . SER A 1 86 ? 14.023 15.508 -3.052 1.00 87.56 86 SER A C 1
ATOM 660 O O . SER A 1 86 ? 13.628 14.548 -2.380 1.00 87.56 86 SER A O 1
ATOM 662 N N . ALA A 1 87 ? 13.185 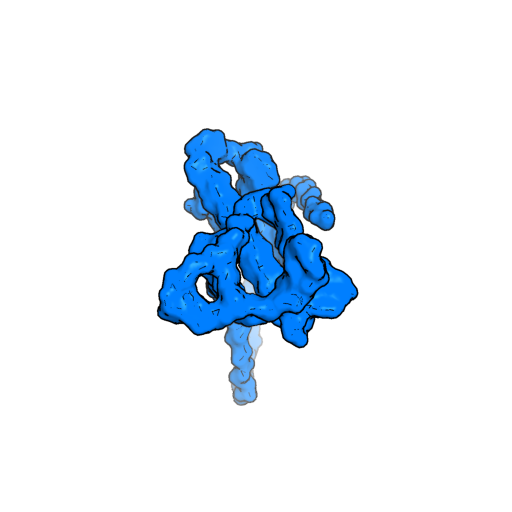16.398 -3.588 1.00 90.62 87 ALA A N 1
ATOM 663 C CA . ALA A 1 87 ? 11.739 16.305 -3.428 1.00 90.62 87 ALA A CA 1
ATOM 664 C C . ALA A 1 87 ? 11.202 15.004 -4.055 1.00 90.62 87 ALA A C 1
ATOM 666 O O . ALA A 1 87 ? 11.272 14.790 -5.270 1.00 90.62 87 ALA A O 1
ATOM 667 N N . GLY A 1 88 ? 10.675 14.123 -3.205 1.00 94.56 88 GLY A N 1
ATOM 668 C CA . GLY A 1 88 ? 9.986 12.907 -3.623 1.00 94.56 88 GLY A CA 1
ATOM 669 C C . GLY A 1 88 ? 8.567 13.196 -4.099 1.00 94.56 88 GLY A C 1
ATOM 670 O O . GLY A 1 88 ? 8.031 14.284 -3.902 1.00 94.56 88 GLY A O 1
ATOM 671 N N . ARG A 1 89 ? 7.932 12.204 -4.725 1.00 96.38 89 ARG A N 1
ATOM 672 C CA . ARG A 1 89 ? 6.497 12.265 -5.027 1.00 96.38 89 ARG A CA 1
ATOM 673 C C . ARG A 1 89 ? 5.719 11.466 -4.001 1.00 96.38 89 ARG A C 1
ATOM 675 O O . ARG A 1 89 ? 5.882 10.249 -3.933 1.00 96.38 89 ARG A O 1
ATOM 682 N N . GLU A 1 90 ? 4.887 12.159 -3.240 1.00 96.25 90 GLU A N 1
ATOM 683 C CA . GLU A 1 90 ? 4.050 11.566 -2.204 1.00 96.25 90 GLU A CA 1
ATOM 684 C C . GLU A 1 90 ? 2.771 10.948 -2.787 1.00 96.25 90 GLU A C 1
ATOM 686 O O . GLU A 1 90 ? 2.177 11.441 -3.751 1.00 96.25 90 GLU A O 1
ATOM 691 N N . ILE A 1 91 ? 2.373 9.833 -2.187 1.00 96.19 91 ILE A N 1
ATOM 692 C CA . ILE A 1 91 ? 1.092 9.159 -2.331 1.00 96.19 91 ILE A CA 1
ATOM 693 C C . ILE A 1 91 ? 0.486 9.142 -0.927 1.00 96.19 91 ILE A C 1
ATOM 695 O O . ILE A 1 91 ? 0.942 8.403 -0.052 1.00 96.19 91 ILE A O 1
ATOM 699 N N . VAL A 1 92 ? -0.523 9.987 -0.721 1.00 93.44 92 VAL A N 1
ATOM 700 C CA . VAL A 1 92 ? -1.270 10.056 0.538 1.00 93.44 92 VAL A CA 1
ATOM 701 C C . VAL A 1 92 ? -2.087 8.773 0.693 1.00 93.44 92 VAL A C 1
ATOM 703 O O . VAL A 1 92 ? -2.753 8.354 -0.253 1.00 93.44 92 VAL A O 1
ATOM 706 N N . LEU A 1 93 ? -1.995 8.142 1.865 1.00 95.44 93 LEU A N 1
ATOM 707 C CA . LEU A 1 93 ? -2.683 6.893 2.202 1.00 95.44 93 LEU A CA 1
ATOM 708 C C . LEU A 1 93 ? -3.814 7.165 3.203 1.00 95.44 93 LEU A C 1
ATOM 710 O O . LEU A 1 93 ? -3.712 6.817 4.378 1.00 95.44 93 LEU A O 1
ATOM 714 N N . ASP A 1 94 ? -4.862 7.839 2.746 1.00 91.50 94 ASP A N 1
ATOM 715 C CA . ASP A 1 94 ? -6.042 8.170 3.552 1.00 91.50 94 ASP A CA 1
ATOM 716 C C . ASP A 1 94 ? -7.056 7.010 3.631 1.00 91.50 94 ASP A C 1
ATOM 718 O O . ASP A 1 94 ? -6.844 5.925 3.083 1.00 91.50 94 ASP A O 1
ATOM 722 N N . GLU A 1 95 ? -8.172 7.232 4.323 1.00 88.31 95 GLU A N 1
ATOM 723 C CA . GLU A 1 95 ? -9.259 6.265 4.497 1.00 88.31 95 GLU A CA 1
ATOM 724 C C . GLU A 1 95 ? -9.959 5.859 3.191 1.00 88.31 95 GLU A C 1
ATOM 726 O O . GLU A 1 95 ? -10.607 4.813 3.143 1.00 88.31 95 GLU A O 1
ATOM 731 N N . ASN A 1 96 ? -9.804 6.642 2.120 1.00 90.25 96 ASN A N 1
ATOM 732 C CA . ASN A 1 96 ? -10.397 6.365 0.811 1.00 90.25 96 ASN A CA 1
ATOM 733 C C . ASN A 1 96 ? -9.493 5.480 -0.057 1.00 90.25 96 ASN A C 1
ATOM 735 O O . ASN A 1 96 ? -9.889 5.047 -1.147 1.00 90.25 96 ASN A O 1
ATOM 739 N N . CYS A 1 97 ? -8.275 5.200 0.408 1.00 95.62 97 CYS A N 1
ATOM 740 C CA . CYS A 1 97 ? -7.326 4.386 -0.323 1.00 95.62 97 CYS A CA 1
ATOM 741 C C . CYS A 1 97 ? -7.712 2.903 -0.315 1.00 95.62 97 CYS A C 1
ATOM 743 O O . CYS A 1 97 ? -7.970 2.301 0.727 1.00 95.62 97 CYS A O 1
ATOM 745 N N . ARG A 1 98 ? -7.668 2.268 -1.489 1.00 96.25 98 ARG A N 1
ATOM 746 C CA . ARG A 1 98 ? -7.827 0.813 -1.637 1.00 96.25 98 ARG A CA 1
ATOM 747 C C . ARG A 1 98 ? -6.544 0.193 -2.171 1.00 96.25 98 ARG A C 1
ATOM 749 O O . ARG A 1 98 ? -5.999 0.665 -3.166 1.00 96.25 98 ARG A O 1
ATOM 756 N N . ILE A 1 99 ? -6.078 -0.859 -1.498 1.00 97.75 99 ILE A N 1
ATOM 757 C CA . ILE A 1 99 ? -4.887 -1.630 -1.875 1.00 97.75 99 ILE A CA 1
ATOM 758 C C . ILE A 1 99 ? -5.343 -3.005 -2.349 1.00 97.75 99 ILE A C 1
ATOM 760 O O . ILE A 1 99 ? -5.864 -3.787 -1.547 1.00 97.75 99 ILE A O 1
ATOM 764 N N . ILE A 1 100 ? -5.155 -3.287 -3.635 1.00 96.12 100 ILE A N 1
ATOM 765 C CA . ILE A 1 100 ? -5.674 -4.491 -4.291 1.00 96.12 100 ILE A CA 1
ATOM 766 C C . ILE A 1 100 ? -4.492 -5.264 -4.876 1.00 96.12 100 ILE A C 1
ATOM 768 O O . ILE A 1 100 ? -3.692 -4.711 -5.629 1.00 96.12 100 ILE A O 1
ATOM 772 N N . LYS A 1 101 ? -4.356 -6.538 -4.498 1.00 96.25 101 LYS A N 1
ATOM 773 C CA . LYS A 1 101 ? -3.386 -7.455 -5.108 1.00 96.25 101 LYS A CA 1
ATOM 774 C C . LYS A 1 101 ? -3.934 -7.897 -6.466 1.00 96.25 101 LYS A C 1
ATOM 776 O O . LYS A 1 101 ? -5.112 -8.223 -6.550 1.00 96.25 101 LYS A O 1
ATOM 781 N N . GLY A 1 102 ? -3.102 -7.876 -7.505 1.00 91.00 102 GLY A N 1
ATOM 782 C CA . GLY A 1 102 ? -3.476 -8.382 -8.824 1.00 91.00 102 GLY A CA 1
ATOM 783 C C . GLY A 1 102 ? -3.256 -9.891 -8.935 1.00 91.00 102 GLY A C 1
ATOM 784 O O . GLY A 1 102 ? -2.342 -10.435 -8.313 1.00 91.00 102 GLY A O 1
ATOM 785 N N . ASP A 1 103 ? -4.043 -10.551 -9.784 1.00 79.25 103 ASP A N 1
ATOM 786 C CA . ASP A 1 103 ? -4.025 -12.013 -9.966 1.00 79.25 103 ASP A CA 1
ATOM 787 C C . ASP A 1 103 ? -2.887 -12.519 -10.884 1.00 79.25 103 ASP A C 1
ATOM 789 O O . ASP A 1 103 ? -2.912 -13.644 -11.375 1.00 79.25 103 ASP A O 1
ATOM 793 N N . GLY A 1 104 ? -1.842 -11.712 -11.113 1.00 74.00 104 GLY A N 1
ATOM 794 C CA . GLY A 1 104 ? -0.705 -12.085 -11.960 1.00 74.00 104 GLY A CA 1
ATOM 795 C C . GLY A 1 104 ? 0.468 -11.098 -11.941 1.00 74.00 104 GLY A C 1
ATOM 796 O O . GLY A 1 104 ? 0.354 -9.966 -11.464 1.00 74.00 104 GLY A O 1
ATOM 797 N N . ALA A 1 105 ? 1.620 -11.552 -12.455 1.00 82.00 105 ALA A N 1
ATOM 798 C CA . ALA A 1 105 ? 2.854 -10.783 -12.695 1.00 82.00 105 ALA A CA 1
ATOM 799 C C . ALA A 1 105 ? 3.447 -10.023 -11.485 1.00 82.00 105 ALA A C 1
ATOM 801 O O . ALA A 1 105 ? 4.088 -8.986 -11.660 1.00 82.00 105 ALA A O 1
ATOM 802 N N . ALA A 1 106 ? 3.245 -10.531 -10.263 1.00 93.31 106 ALA A N 1
ATOM 803 C CA . ALA A 1 106 ? 3.687 -9.866 -9.034 1.00 93.31 106 ALA A CA 1
ATOM 804 C C . ALA A 1 106 ? 3.279 -8.386 -9.005 1.00 93.31 106 ALA A C 1
ATOM 806 O O . ALA A 1 106 ? 4.097 -7.497 -8.755 1.00 93.31 106 ALA A O 1
ATOM 807 N N . THR A 1 107 ? 1.989 -8.143 -9.256 1.00 96.12 107 THR A N 1
ATOM 808 C CA . THR A 1 107 ? 1.406 -6.804 -9.333 1.00 96.12 107 THR A CA 1
ATOM 809 C C . THR A 1 107 ? 0.437 -6.506 -8.194 1.00 96.12 107 THR A C 1
ATOM 811 O O . THR A 1 107 ? -0.191 -7.392 -7.614 1.00 96.12 107 THR A O 1
ATOM 814 N N . PHE A 1 108 ? 0.313 -5.224 -7.873 1.00 97.94 108 PHE A N 1
ATOM 815 C CA . PHE A 1 108 ? -0.731 -4.685 -7.012 1.00 97.94 108 PHE A CA 1
ATOM 816 C C . PHE A 1 108 ? -1.023 -3.235 -7.396 1.00 97.94 108 PHE A C 1
ATOM 818 O O . PHE A 1 108 ? -0.235 -2.577 -8.086 1.00 97.94 108 PHE A O 1
ATOM 825 N N . GLU A 1 109 ? -2.154 -2.722 -6.930 1.00 97.19 109 GLU A N 1
ATOM 826 C CA . GLU A 1 109 ? -2.558 -1.345 -7.160 1.00 97.19 109 GLU A CA 1
ATOM 827 C C . GLU A 1 109 ? -2.926 -0.598 -5.880 1.00 97.19 109 GLU A C 1
ATOM 829 O O . GLU A 1 109 ? -3.375 -1.174 -4.887 1.00 97.19 109 GLU A O 1
ATOM 834 N N . ILE A 1 110 ? -2.716 0.718 -5.928 1.00 97.81 110 ILE A N 1
ATOM 835 C CA . ILE A 1 110 ? -3.125 1.679 -4.903 1.00 97.81 110 ILE A CA 1
ATOM 836 C C . ILE A 1 110 ? -4.089 2.662 -5.563 1.00 97.81 110 ILE A C 1
ATOM 838 O O . ILE A 1 110 ? -3.667 3.488 -6.377 1.00 97.81 110 ILE A O 1
ATOM 842 N N . ALA A 1 111 ? -5.372 2.586 -5.227 1.00 97.25 111 ALA A N 1
ATOM 843 C CA . ALA A 1 111 ? -6.389 3.524 -5.690 1.00 97.25 111 ALA A CA 1
ATOM 844 C C . ALA A 1 111 ? -6.633 4.593 -4.617 1.00 97.25 111 ALA A C 1
ATOM 846 O O . ALA A 1 111 ? -7.163 4.267 -3.563 1.00 97.25 111 ALA A O 1
ATOM 847 N N . THR A 1 112 ? -6.274 5.854 -4.883 1.00 93.50 112 THR A N 1
ATOM 848 C CA . THR A 1 112 ? -6.366 6.983 -3.926 1.00 93.50 112 THR A CA 1
ATOM 849 C C . THR A 1 112 ? -7.566 7.908 -4.197 1.00 93.50 112 THR A C 1
ATOM 851 O O . THR A 1 112 ? -7.490 9.116 -3.971 1.00 93.50 112 THR A O 1
ATOM 854 N N . GLY A 1 113 ? -8.615 7.400 -4.855 1.00 88.69 113 GLY A N 1
ATOM 855 C CA . GLY A 1 113 ? -9.765 8.173 -5.361 1.00 88.69 113 GLY A CA 1
ATOM 856 C C . GLY A 1 113 ? -9.455 9.061 -6.578 1.00 88.69 113 GLY A C 1
ATOM 857 O O . GLY A 1 113 ? -10.158 9.015 -7.580 1.00 88.69 113 GLY A O 1
ATOM 858 N N . LYS A 1 114 ? -8.354 9.819 -6.537 1.00 89.50 114 LYS A N 1
ATOM 859 C CA . LYS A 1 114 ? -7.898 10.707 -7.627 1.00 89.50 114 LYS A CA 1
ATOM 860 C C . LYS A 1 114 ? -7.141 9.966 -8.729 1.00 89.50 114 LYS A C 1
ATOM 862 O O . LYS A 1 114 ? -7.053 10.436 -9.861 1.00 89.50 114 LYS A O 1
ATOM 867 N N . LYS A 1 115 ? -6.489 8.858 -8.373 1.00 93.69 115 LYS A N 1
ATOM 868 C CA . LYS A 1 115 ? -5.564 8.142 -9.250 1.00 93.69 115 LYS A CA 1
ATOM 869 C C . LYS A 1 115 ? -5.340 6.715 -8.770 1.00 93.69 115 LYS A C 1
ATOM 871 O O . LYS A 1 115 ? -5.238 6.476 -7.570 1.00 93.69 115 LYS A O 1
ATOM 876 N N . THR A 1 116 ? -5.152 5.809 -9.724 1.00 95.81 116 THR A N 1
ATOM 877 C CA . THR A 1 116 ? -4.688 4.444 -9.461 1.00 95.81 116 THR A CA 1
ATOM 878 C C . THR A 1 116 ? -3.215 4.302 -9.831 1.00 95.81 116 THR A C 1
ATOM 880 O O . THR A 1 116 ? -2.771 4.705 -10.914 1.00 95.81 116 THR A O 1
ATOM 883 N N . TYR A 1 117 ? -2.433 3.759 -8.904 1.00 97.31 117 TYR A N 1
ATOM 884 C CA . TYR A 1 117 ? -1.016 3.468 -9.064 1.00 97.31 117 TYR A CA 1
ATOM 885 C C . TYR A 1 117 ? -0.839 1.967 -9.235 1.00 97.31 117 TYR A C 1
ATOM 887 O O . TYR A 1 117 ? -1.040 1.233 -8.280 1.00 97.31 117 TYR A O 1
ATOM 895 N N . TYR A 1 118 ? -0.415 1.536 -10.420 1.00 97.06 118 TYR A N 1
ATOM 896 C CA . TYR A 1 118 ? -0.066 0.142 -10.686 1.00 97.06 118 TYR A CA 1
ATOM 897 C C . TYR A 1 118 ? 1.420 -0.078 -10.418 1.00 97.06 118 TYR A C 1
ATOM 899 O O . TYR A 1 118 ? 2.266 0.687 -10.911 1.00 97.06 118 TYR A O 1
ATOM 907 N N . LEU A 1 119 ? 1.721 -1.096 -9.621 1.00 98.12 119 LEU A N 1
ATOM 908 C CA . LEU A 1 119 ? 3.047 -1.406 -9.107 1.00 98.12 119 LEU A CA 1
ATOM 909 C C . LEU A 1 119 ? 3.336 -2.892 -9.311 1.00 98.12 119 LEU A C 1
ATOM 911 O O . LEU A 1 119 ? 2.453 -3.727 -9.136 1.00 98.12 119 LEU A O 1
ATOM 915 N N . THR A 1 120 ? 4.577 -3.214 -9.656 1.00 97.69 120 THR A N 1
ATOM 916 C CA . THR A 1 120 ? 5.089 -4.584 -9.651 1.00 97.69 120 THR A CA 1
ATOM 917 C C . THR A 1 120 ? 6.300 -4.692 -8.736 1.00 97.69 120 THR A C 1
ATOM 919 O O . THR A 1 120 ? 7.049 -3.721 -8.556 1.00 97.69 120 THR A O 1
ATOM 922 N N . ALA A 1 121 ? 6.489 -5.877 -8.167 1.00 97.31 121 ALA A N 1
ATOM 923 C CA . ALA A 1 121 ? 7.684 -6.244 -7.423 1.00 97.31 121 ALA A CA 1
ATOM 924 C C . ALA A 1 121 ? 8.467 -7.350 -8.148 1.00 97.31 121 ALA A C 1
ATOM 926 O O . ALA A 1 121 ? 8.071 -7.831 -9.206 1.00 97.31 121 ALA A O 1
ATOM 927 N N . ASP A 1 122 ? 9.603 -7.720 -7.573 1.00 95.75 122 ASP A N 1
ATOM 928 C CA . ASP A 1 122 ? 10.468 -8.818 -8.012 1.00 95.75 122 ASP A CA 1
ATOM 929 C C . ASP A 1 122 ? 9.897 -10.209 -7.701 1.00 95.75 122 ASP A C 1
ATOM 931 O O . ASP A 1 122 ? 10.238 -11.175 -8.378 1.00 95.75 122 ASP A O 1
ATOM 935 N N . SER A 1 123 ? 9.013 -10.322 -6.706 1.00 96.00 123 SER A N 1
ATOM 936 C CA . SER A 1 123 ? 8.374 -11.585 -6.335 1.00 96.00 123 SER A CA 1
ATOM 937 C C . SER A 1 123 ? 6.965 -11.392 -5.767 1.00 96.00 123 SER A C 1
ATOM 939 O O . SER A 1 123 ? 6.612 -10.315 -5.279 1.00 96.00 123 SER A O 1
ATOM 941 N N . ILE A 1 124 ? 6.162 -12.463 -5.781 1.00 95.81 124 ILE A N 1
ATOM 942 C CA . ILE A 1 124 ? 4.842 -12.494 -5.128 1.00 95.81 124 ILE A CA 1
ATOM 943 C C . ILE A 1 124 ? 4.966 -12.246 -3.621 1.00 95.81 124 ILE A C 1
ATOM 945 O O . ILE A 1 124 ? 4.168 -11.498 -3.067 1.00 95.81 124 ILE A O 1
ATOM 949 N N . ALA A 1 125 ? 5.998 -12.797 -2.975 1.00 95.25 125 ALA A N 1
ATOM 950 C CA . ALA A 1 125 ? 6.252 -12.569 -1.555 1.00 95.25 125 ALA A CA 1
ATOM 951 C C . ALA A 1 125 ? 6.473 -11.076 -1.257 1.00 95.25 125 ALA A C 1
ATOM 953 O O . ALA A 1 125 ? 5.872 -10.525 -0.335 1.00 95.25 125 ALA A O 1
ATOM 954 N N . THR A 1 126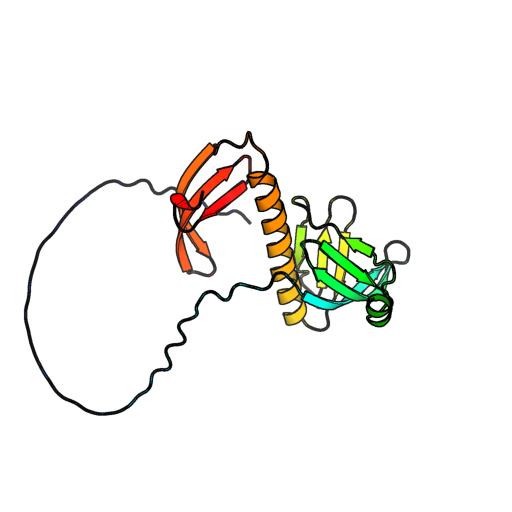 ? 7.253 -10.387 -2.096 1.00 96.62 126 THR A N 1
ATOM 955 C CA . THR A 1 126 ? 7.463 -8.940 -1.974 1.00 96.62 126 THR A CA 1
ATOM 956 C C . THR A 1 126 ? 6.152 -8.169 -2.150 1.00 96.62 126 THR A C 1
ATOM 958 O O . THR A 1 126 ? 5.897 -7.225 -1.399 1.00 96.62 126 THR A O 1
ATOM 961 N N . VAL A 1 127 ? 5.292 -8.567 -3.098 1.00 97.38 127 VAL A N 1
ATOM 962 C CA . VAL A 1 127 ? 3.941 -7.988 -3.244 1.00 97.38 127 VAL A CA 1
ATOM 963 C C . VAL A 1 127 ? 3.121 -8.185 -1.981 1.00 97.38 127 VAL A C 1
ATOM 965 O O . VAL A 1 127 ? 2.539 -7.221 -1.494 1.00 97.38 127 VAL A O 1
ATOM 968 N N . ASP A 1 128 ? 3.087 -9.398 -1.435 1.00 95.62 128 ASP A N 1
ATOM 969 C CA . ASP A 1 128 ? 2.309 -9.711 -0.237 1.00 95.62 128 ASP A CA 1
ATOM 970 C C . ASP A 1 128 ? 2.754 -8.877 0.962 1.00 95.62 128 ASP A C 1
ATOM 972 O O . ASP A 1 128 ? 1.920 -8.336 1.691 1.00 95.62 128 ASP A O 1
ATOM 976 N N . GLU A 1 129 ? 4.060 -8.677 1.127 1.00 96.25 129 GLU A N 1
ATOM 977 C CA . GLU A 1 129 ? 4.588 -7.782 2.152 1.00 96.25 129 GLU A CA 1
ATOM 978 C C . GLU A 1 129 ? 4.149 -6.328 1.953 1.00 96.25 129 GLU A C 1
ATOM 980 O O . GLU A 1 129 ? 3.720 -5.689 2.919 1.00 96.25 129 GLU A O 1
ATOM 985 N N . TRP A 1 130 ? 4.247 -5.799 0.727 1.00 97.81 130 TRP A N 1
ATOM 986 C CA . TRP A 1 130 ? 3.822 -4.431 0.410 1.00 97.81 130 TRP A CA 1
ATOM 987 C C . TRP A 1 130 ? 2.316 -4.242 0.590 1.00 97.81 130 TRP A C 1
ATOM 989 O O . TRP A 1 130 ? 1.894 -3.281 1.231 1.00 97.81 130 TRP A O 1
ATOM 999 N N . VAL A 1 131 ? 1.499 -5.160 0.078 1.00 97.31 131 VAL A N 1
ATOM 1000 C CA . VAL A 1 131 ? 0.038 -5.112 0.214 1.00 97.31 131 VAL A CA 1
ATOM 1001 C C . VAL A 1 131 ? -0.347 -5.149 1.689 1.00 97.31 131 VAL A C 1
ATOM 1003 O O . VAL A 1 131 ? -1.095 -4.281 2.142 1.00 97.31 131 VAL A O 1
ATOM 1006 N N . ARG A 1 132 ? 0.219 -6.083 2.466 1.00 95.88 132 ARG A N 1
ATOM 1007 C CA . ARG A 1 132 ? -0.054 -6.211 3.904 1.00 95.88 132 ARG A CA 1
ATOM 1008 C C . ARG A 1 132 ? 0.263 -4.920 4.659 1.00 95.88 132 ARG A C 1
ATOM 1010 O O . ARG A 1 132 ? -0.585 -4.424 5.403 1.00 95.88 132 ARG A O 1
ATOM 1017 N N . ILE A 1 133 ? 1.463 -4.362 4.482 1.00 97.19 133 ILE A N 1
ATOM 1018 C CA . ILE A 1 133 ? 1.882 -3.174 5.239 1.00 97.19 133 ILE A CA 1
ATOM 1019 C C . ILE A 1 133 ? 1.103 -1.920 4.823 1.00 97.19 133 ILE A C 1
ATOM 1021 O O . ILE A 1 133 ? 0.696 -1.146 5.688 1.00 97.19 133 ILE A O 1
ATOM 1025 N N . LEU A 1 134 ? 0.814 -1.748 3.529 1.00 97.69 134 LEU A N 1
ATOM 1026 C CA . LEU A 1 134 ? 0.031 -0.615 3.030 1.00 97.69 134 LEU A CA 1
ATOM 1027 C C . LEU A 1 134 ? -1.413 -0.665 3.537 1.00 97.69 134 LEU A C 1
ATOM 1029 O O . LEU A 1 134 ? -1.924 0.347 4.010 1.00 97.69 134 LEU A O 1
ATOM 1033 N N . GLN A 1 135 ? -2.052 -1.838 3.524 1.00 96.12 135 GLN A N 1
ATOM 1034 C CA . GLN A 1 135 ? -3.390 -2.015 4.101 1.00 96.12 135 GLN A CA 1
ATOM 1035 C C . GLN A 1 135 ? -3.412 -1.709 5.604 1.00 96.12 135 GLN A C 1
ATOM 1037 O O . GLN A 1 135 ? -4.375 -1.130 6.110 1.00 96.12 135 GLN A O 1
ATOM 1042 N N . ASN A 1 136 ? -2.355 -2.078 6.331 1.00 94.25 136 ASN A N 1
ATOM 1043 C CA . ASN A 1 136 ? -2.230 -1.752 7.749 1.00 94.25 136 ASN A CA 1
ATOM 1044 C C . ASN A 1 136 ? -2.058 -0.248 7.993 1.00 94.25 136 ASN A C 1
ATOM 1046 O O . ASN A 1 136 ? -2.656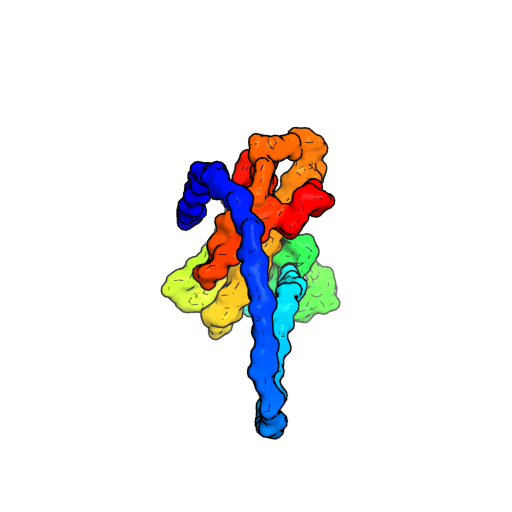 0.272 8.935 1.00 94.25 136 ASN A O 1
ATOM 1050 N N . VAL A 1 137 ? -1.298 0.452 7.146 1.00 95.62 137 VAL A N 1
ATOM 1051 C CA . VAL A 1 137 ? -1.146 1.912 7.221 1.00 95.62 137 VAL A CA 1
ATOM 1052 C C . VAL A 1 137 ? -2.457 2.631 6.920 1.00 95.62 137 VAL A C 1
ATOM 1054 O O . VAL A 1 137 ? -2.866 3.458 7.728 1.00 95.62 137 VAL A O 1
ATOM 1057 N N . VAL A 1 138 ? -3.155 2.271 5.838 1.00 94.81 138 VAL A N 1
ATOM 1058 C CA . VAL A 1 138 ? -4.470 2.850 5.499 1.00 94.81 138 VAL A CA 1
ATOM 1059 C C . VAL A 1 138 ? -5.443 2.693 6.669 1.00 94.81 138 VAL A C 1
ATOM 1061 O O . VAL A 1 138 ? -6.050 3.664 7.116 1.00 94.81 138 VAL A O 1
ATOM 1064 N N . ARG A 1 139 ? -5.526 1.485 7.246 1.00 91.50 139 ARG A N 1
ATOM 1065 C CA . ARG A 1 139 ? -6.373 1.228 8.418 1.00 91.50 139 ARG A CA 1
ATOM 1066 C C . ARG A 1 139 ? -5.971 2.087 9.615 1.00 91.50 139 ARG A C 1
ATOM 1068 O O . ARG A 1 139 ? -6.839 2.659 10.262 1.00 91.50 139 ARG A O 1
ATOM 1075 N N . ARG A 1 140 ? -4.672 2.190 9.916 1.00 91.19 140 ARG A N 1
ATOM 1076 C CA . ARG A 1 140 ? -4.174 3.008 11.032 1.00 91.19 140 ARG A CA 1
ATOM 1077 C C . ARG A 1 140 ? -4.494 4.487 10.838 1.00 91.19 140 ARG A C 1
ATOM 1079 O O . ARG A 1 140 ? -4.878 5.136 11.806 1.00 91.19 140 ARG A O 1
ATOM 1086 N N . ASN A 1 141 ? -4.324 5.007 9.627 1.00 92.44 141 ASN A N 1
ATOM 1087 C CA . ASN A 1 141 ? -4.610 6.403 9.315 1.00 92.44 141 ASN A CA 1
ATOM 1088 C C . ASN A 1 141 ? -6.106 6.694 9.489 1.00 92.44 141 ASN A C 1
ATOM 1090 O O . ASN A 1 141 ? -6.449 7.639 10.195 1.00 92.44 141 ASN A O 1
ATOM 1094 N N . ALA A 1 142 ? -6.980 5.820 8.978 1.00 89.56 142 ALA A N 1
ATOM 1095 C CA . ALA A 1 142 ? -8.424 5.917 9.191 1.00 89.56 142 ALA A CA 1
ATOM 1096 C C . ALA A 1 142 ? -8.795 5.880 10.685 1.00 89.56 142 ALA A C 1
ATOM 1098 O O . ALA A 1 142 ? -9.531 6.737 11.167 1.00 89.56 142 ALA A O 1
ATOM 1099 N N . THR A 1 143 ? -8.236 4.932 11.450 1.00 87.62 143 THR A N 1
ATOM 1100 C CA . THR A 1 143 ? -8.448 4.845 12.905 1.00 87.62 143 THR A CA 1
ATOM 1101 C C . THR A 1 143 ? -8.005 6.112 13.629 1.00 87.62 143 THR A C 1
ATOM 1103 O O . THR A 1 143 ? -8.749 6.614 14.465 1.00 87.62 143 THR A O 1
ATOM 1106 N N . LYS A 1 144 ? -6.828 6.654 13.299 1.00 86.88 144 LYS A N 1
ATOM 1107 C CA . LYS A 1 144 ? -6.322 7.888 13.911 1.00 86.88 144 LYS A CA 1
ATOM 1108 C C . LYS A 1 144 ? -7.268 9.066 13.664 1.00 86.88 144 LYS A C 1
ATOM 1110 O O . LYS A 1 144 ? -7.517 9.819 14.595 1.00 86.88 144 LYS A O 1
ATOM 1115 N N . LEU A 1 145 ? -7.793 9.203 12.444 1.00 85.94 145 LEU A N 1
ATOM 1116 C CA . LEU A 1 145 ? -8.734 10.270 12.094 1.00 85.94 145 LEU A CA 1
ATOM 1117 C C . LEU A 1 145 ? -10.036 10.160 12.889 1.00 85.94 145 LEU A C 1
ATOM 1119 O O . LEU A 1 145 ? -10.457 11.130 13.511 1.00 85.94 145 LEU A O 1
ATOM 1123 N N . VAL A 1 146 ? -10.634 8.970 12.937 1.00 84.31 146 VAL A N 1
ATOM 1124 C CA . VAL A 1 146 ? -11.904 8.759 13.647 1.00 84.31 146 VAL A CA 1
ATOM 1125 C C . VAL A 1 146 ? -11.767 8.950 15.155 1.00 84.31 146 VAL A C 1
ATOM 1127 O O . VAL A 1 146 ? -12.658 9.529 15.763 1.00 84.31 146 VAL A O 1
ATOM 1130 N N . LEU A 1 147 ? -10.652 8.531 15.758 1.00 80.62 147 LEU A N 1
ATOM 1131 C CA . LEU A 1 147 ? -10.400 8.757 17.186 1.00 80.62 147 LEU A CA 1
ATOM 1132 C C . LEU A 1 147 ? -10.091 10.223 17.528 1.00 80.62 147 LEU A C 1
ATOM 1134 O O . LEU A 1 147 ? -10.240 10.615 18.676 1.00 80.62 147 LEU A O 1
ATOM 1138 N N . SER A 1 148 ? -9.642 11.027 16.559 1.00 80.06 148 SER A N 1
ATOM 1139 C CA . SER A 1 148 ? -9.336 12.449 16.781 1.00 80.06 148 SER A CA 1
ATOM 1140 C C . SER A 1 148 ? -10.542 13.387 16.669 1.00 80.06 148 SER A C 1
ATOM 1142 O O . SER A 1 148 ? -10.412 14.569 16.965 1.00 80.06 148 SER A O 1
ATOM 1144 N N . MET A 1 149 ? -11.694 12.895 16.214 1.00 78.31 149 MET A N 1
ATOM 1145 C CA . MET A 1 149 ? -12.919 13.691 16.101 1.00 78.31 149 MET A CA 1
ATOM 1146 C C . MET A 1 149 ? -13.672 13.663 17.438 1.00 78.31 149 MET A C 1
ATOM 1148 O O . MET A 1 149 ? -14.057 12.593 17.901 1.00 78.31 149 MET A O 1
ATOM 1152 N N . GLU A 1 150 ? -13.889 14.830 18.044 1.00 64.88 150 GLU A N 1
ATOM 1153 C CA . GLU A 1 150 ? -14.407 14.967 19.417 1.00 64.88 150 GLU A CA 1
ATOM 1154 C C . GLU A 1 150 ? -15.885 14.544 19.577 1.00 64.88 150 GLU A C 1
ATOM 1156 O O . GLU A 1 150 ? -16.283 14.104 20.652 1.00 64.88 150 GLU A O 1
ATOM 1161 N N . ASP A 1 151 ? -16.678 14.558 18.500 1.00 69.06 151 ASP A N 1
ATOM 1162 C CA . ASP A 1 151 ? -18.118 14.231 18.528 1.00 69.06 151 ASP A CA 1
ATOM 1163 C C . ASP A 1 151 ? -18.447 12.750 18.262 1.00 69.06 151 ASP A C 1
ATOM 1165 O O . ASP A 1 151 ? -19.611 12.351 18.138 1.00 69.06 151 ASP A O 1
ATOM 1169 N N . ASN A 1 152 ? -17.433 11.895 18.156 1.00 70.75 152 ASN A N 1
ATOM 1170 C CA . ASN A 1 152 ? -17.598 10.510 17.731 1.00 70.75 152 ASN A CA 1
ATOM 1171 C C . ASN A 1 152 ? -18.054 9.588 18.874 1.00 70.75 152 ASN A C 1
ATOM 1173 O O . ASN A 1 152 ? -17.339 8.681 19.306 1.00 70.75 152 ASN A O 1
ATOM 1177 N N . LYS A 1 153 ? -19.293 9.777 19.343 1.00 81.75 153 LYS A N 1
ATOM 1178 C CA . LYS A 1 153 ? -19.916 8.850 20.293 1.00 81.75 153 LYS A CA 1
ATOM 1179 C C . LYS A 1 153 ? -20.063 7.465 19.644 1.00 81.75 153 LYS A C 1
ATOM 1181 O O . LYS A 1 153 ? -20.632 7.359 18.553 1.00 81.75 153 LYS A O 1
ATOM 1186 N N . PRO A 1 154 ? -19.606 6.388 20.303 1.00 84.25 154 PRO A N 1
ATOM 1187 C CA . PRO A 1 154 ? -19.766 5.048 19.767 1.00 84.25 154 PRO A CA 1
ATOM 1188 C C . PRO A 1 154 ? -21.246 4.696 19.613 1.00 84.25 154 PRO A C 1
ATOM 1190 O O . PRO A 1 154 ? -22.035 4.826 20.550 1.00 84.25 154 PRO A O 1
ATOM 1193 N N . THR A 1 155 ? -21.623 4.240 18.420 1.00 87.81 155 THR A N 1
ATOM 1194 C CA . THR A 1 155 ? -22.994 3.817 18.099 1.00 87.81 155 THR A CA 1
ATOM 1195 C C . THR A 1 155 ? -23.280 2.416 18.636 1.00 87.81 155 THR A C 1
ATOM 1197 O O . THR A 1 155 ? -24.408 2.102 19.002 1.00 87.81 155 THR A O 1
ATOM 1200 N N . LEU A 1 156 ? -22.251 1.570 18.704 1.00 90.00 156 LEU A N 1
ATOM 1201 C CA . LEU A 1 156 ? -22.316 0.226 19.267 1.00 90.00 156 LEU A CA 1
ATOM 1202 C C . LEU A 1 156 ? -20.986 -0.090 19.943 1.00 90.00 156 LEU A C 1
ATOM 1204 O O . LEU A 1 156 ? -19.930 0.244 19.411 1.00 90.00 156 LEU A O 1
ATOM 1208 N N . GLN A 1 157 ? -21.025 -0.768 21.084 1.00 92.44 157 GLN A N 1
ATOM 1209 C CA . GLN A 1 157 ? -19.829 -1.303 21.723 1.00 92.44 157 GLN A CA 1
ATOM 1210 C C . GLN A 1 157 ? -20.131 -2.632 22.406 1.00 92.44 157 GLN A C 1
ATOM 1212 O O . GLN A 1 157 ? -21.239 -2.842 22.899 1.00 92.44 157 GLN A O 1
ATOM 1217 N N . GLY A 1 158 ? -19.162 -3.541 22.414 1.00 92.62 158 GLY A N 1
ATOM 1218 C CA . GLY A 1 158 ? -19.340 -4.840 23.045 1.00 92.62 158 GLY A CA 1
ATOM 1219 C C . GLY A 1 158 ? -18.253 -5.848 22.710 1.00 92.62 158 GLY A C 1
ATOM 1220 O O . GLY A 1 158 ? -17.406 -5.645 21.840 1.00 92.62 158 GLY A O 1
ATOM 1221 N N . TRP A 1 159 ? -18.293 -6.977 23.409 1.00 93.62 159 TRP A N 1
ATOM 1222 C CA . TRP A 1 159 ? -17.432 -8.113 23.111 1.00 93.62 159 TRP A CA 1
ATOM 1223 C C . TRP A 1 159 ? -17.887 -8.814 21.835 1.00 93.62 159 TRP A C 1
ATOM 1225 O O . TRP A 1 159 ? 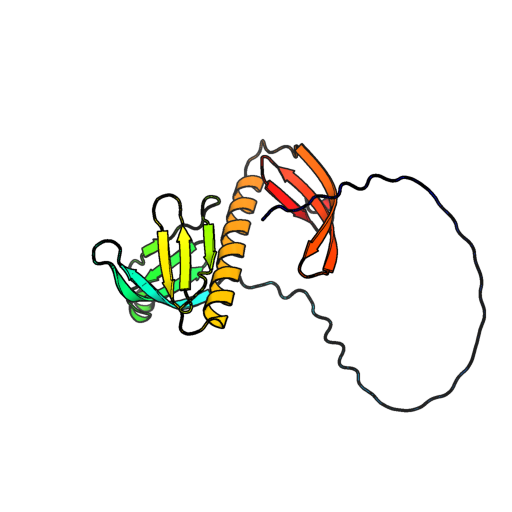-19.001 -9.326 21.779 1.00 93.62 159 TRP A O 1
ATOM 1235 N N . LEU A 1 160 ? -16.995 -8.908 20.853 1.00 92.88 160 LEU A N 1
ATOM 1236 C CA . LEU A 1 160 ? -17.197 -9.682 19.630 1.00 92.88 160 LEU A CA 1
ATOM 1237 C C . LEU A 1 160 ? -16.141 -10.782 19.512 1.00 92.88 160 LEU A C 1
ATOM 1239 O O . LEU A 1 160 ? -15.037 -10.671 20.049 1.00 92.88 160 LEU A O 1
ATOM 1243 N N . VAL A 1 161 ? -16.466 -11.846 18.779 1.00 92.06 161 VAL A N 1
ATOM 1244 C CA . VAL A 1 161 ? -15.499 -12.869 18.366 1.00 92.06 161 VAL A CA 1
ATOM 1245 C C . VAL A 1 161 ? -15.101 -12.587 16.927 1.00 92.06 161 VAL A C 1
ATOM 1247 O O . VAL A 1 161 ? -15.910 -12.690 16.009 1.00 92.06 161 VAL A O 1
ATOM 1250 N N . LYS A 1 162 ? -13.837 -12.225 16.726 1.00 85.00 162 LYS A N 1
ATOM 1251 C CA . LYS A 1 162 ? -13.262 -12.020 15.402 1.00 85.00 162 LYS A CA 1
ATOM 1252 C C . LYS A 1 162 ? -12.555 -13.289 14.961 1.00 85.00 162 LYS A C 1
ATOM 1254 O O . LYS A 1 162 ? -11.617 -13.734 15.621 1.00 85.00 162 LYS A O 1
ATOM 1259 N N . VAL A 1 163 ? -12.978 -13.839 13.829 1.00 89.81 163 VAL A N 1
ATOM 1260 C CA . VAL A 1 163 ? -12.310 -14.976 13.190 1.00 89.81 163 VAL A CA 1
ATOM 1261 C C . VAL A 1 163 ? -11.358 -14.447 12.121 1.00 89.81 163 VAL A C 1
ATOM 1263 O O . VAL A 1 163 ? -11.763 -13.695 11.236 1.00 89.81 163 VAL A O 1
ATOM 1266 N N . LYS A 1 164 ? -10.075 -14.807 12.201 1.00 79.69 164 LYS A N 1
ATOM 1267 C CA . LYS A 1 164 ? -9.082 -14.510 11.158 1.00 79.69 164 LYS A CA 1
ATOM 1268 C C . LYS A 1 164 ? -8.209 -15.738 10.940 1.00 79.69 164 LYS A C 1
ATOM 1270 O O . LYS A 1 164 ? -7.620 -16.237 11.892 1.00 79.69 164 LYS A O 1
ATOM 1275 N N . ASN A 1 165 ? -8.109 -16.194 9.690 1.00 81.00 165 ASN A N 1
ATOM 1276 C CA . ASN A 1 165 ? -7.317 -17.368 9.303 1.00 81.00 165 ASN A CA 1
ATOM 1277 C C . ASN A 1 165 ? -7.651 -18.617 10.149 1.00 81.00 165 ASN A C 1
ATOM 1279 O O . ASN A 1 165 ? -6.751 -19.301 10.617 1.00 81.00 165 ASN A O 1
ATOM 1283 N N . GLY A 1 166 ? -8.937 -18.859 10.425 1.00 87.88 166 GLY A N 1
ATOM 1284 C CA . GLY A 1 166 ? -9.390 -19.990 11.249 1.00 87.88 166 GLY A CA 1
ATOM 1285 C C . GLY A 1 166 ? -9.255 -19.801 12.765 1.00 87.88 166 GLY A C 1
ATOM 1286 O O . GLY A 1 166 ? -9.806 -20.591 13.523 1.00 87.88 166 GLY A O 1
ATOM 1287 N N . HIS A 1 167 ? -8.604 -18.735 13.237 1.00 85.12 167 HIS A N 1
ATOM 1288 C CA . HIS A 1 167 ? -8.478 -18.458 14.666 1.00 85.12 167 HIS A CA 1
ATOM 1289 C C . HIS A 1 167 ? -9.562 -17.493 15.141 1.00 85.12 167 HIS A C 1
ATOM 1291 O O . HIS A 1 167 ? -9.627 -16.344 14.693 1.00 85.12 167 HIS A O 1
ATOM 1297 N N . ALA A 1 168 ? -10.390 -17.959 16.074 1.00 91.19 168 ALA A N 1
ATOM 1298 C CA . ALA A 1 168 ? -11.363 -17.142 16.782 1.00 91.19 168 ALA A CA 1
ATOM 1299 C C . ALA A 1 168 ? -10.695 -16.433 17.967 1.00 91.19 168 ALA A C 1
ATOM 1301 O O . ALA A 1 168 ? -10.050 -17.063 18.804 1.00 91.19 168 ALA A O 1
ATOM 1302 N N . LYS A 1 169 ? -10.858 -15.113 18.053 1.00 88.44 169 LYS A N 1
ATOM 1303 C CA . LYS A 1 169 ? -10.370 -14.313 19.177 1.00 88.44 169 LYS A CA 1
ATOM 1304 C C . LYS A 1 169 ? -11.449 -13.356 19.655 1.00 88.44 169 LYS A C 1
ATOM 1306 O O . LYS A 1 169 ? -12.010 -12.604 18.862 1.00 88.44 169 LYS A O 1
ATOM 1311 N N . ARG A 1 170 ? -11.701 -13.353 20.964 1.00 91.75 170 ARG A N 1
ATOM 1312 C CA . ARG A 1 170 ? -12.573 -12.367 21.604 1.00 91.75 170 ARG A CA 1
ATOM 1313 C C . ARG A 1 170 ? -11.869 -11.006 21.647 1.00 91.75 170 ARG A C 1
ATOM 1315 O O . ARG A 1 170 ? -10.701 -10.925 22.031 1.00 91.75 170 ARG A O 1
ATOM 1322 N N . CYS A 1 171 ? -12.561 -9.948 21.245 1.00 91.31 171 CYS A N 1
ATOM 1323 C CA . CYS A 1 171 ? -12.082 -8.569 21.309 1.00 91.31 171 CYS A CA 1
ATOM 1324 C C . CYS A 1 171 ? -13.216 -7.620 21.688 1.00 91.31 171 CYS A C 1
ATOM 1326 O O . CYS A 1 171 ? -14.366 -7.833 21.303 1.00 91.31 171 CYS A O 1
ATOM 1328 N N . TRP A 1 172 ? -12.888 -6.566 22.430 1.00 91.88 172 TRP A N 1
ATOM 1329 C CA . TRP A 1 172 ? -13.813 -5.460 22.635 1.00 91.88 172 TRP A CA 1
ATOM 1330 C C . TRP A 1 172 ? -13.894 -4.675 21.331 1.00 91.88 172 TRP A C 1
ATOM 1332 O O . TRP A 1 172 ? -12.866 -4.388 20.720 1.00 91.88 172 TRP A O 1
ATOM 1342 N N . CYS A 1 173 ? -15.089 -4.411 20.831 1.00 91.50 173 CYS A N 1
ATOM 1343 C CA . CYS A 1 173 ? -15.284 -3.726 19.565 1.00 91.50 173 CYS A CA 1
ATOM 1344 C C . CYS A 1 173 ? -16.181 -2.523 19.744 1.00 91.50 173 CYS A C 1
ATOM 1346 O O . CYS A 1 173 ? -17.125 -2.563 20.526 1.00 91.50 173 CYS A O 1
ATOM 1348 N N . VAL A 1 174 ? -15.875 -1.478 18.987 1.00 91.12 174 VAL A N 1
ATOM 1349 C CA . VAL A 1 174 ? -16.567 -0.198 19.056 1.00 91.12 174 VAL A CA 1
ATOM 1350 C C . VAL A 1 174 ? -16.841 0.269 17.637 1.00 91.12 174 VAL A C 1
ATOM 1352 O O . VAL A 1 174 ? -15.925 0.347 16.820 1.00 91.12 174 VAL A O 1
ATOM 1355 N N . LEU A 1 175 ? -18.106 0.526 17.331 1.00 88.62 175 LEU A N 1
ATOM 1356 C CA . LEU A 1 175 ? -18.556 1.087 16.067 1.00 88.62 175 LEU A CA 1
ATOM 1357 C C . LEU A 1 175 ? -18.644 2.602 16.212 1.00 88.62 175 LEU A C 1
ATOM 1359 O O . LEU A 1 175 ? -19.465 3.105 16.979 1.00 88.62 175 LEU A O 1
ATOM 1363 N N . ILE A 1 176 ? -17.823 3.312 15.448 1.00 86.62 176 ILE A N 1
ATOM 1364 C CA . ILE A 1 176 ? -17.853 4.770 15.356 1.00 86.62 176 ILE A CA 1
ATOM 1365 C C . ILE A 1 176 ? -18.090 5.141 13.893 1.00 86.62 176 ILE A C 1
ATOM 1367 O O . ILE A 1 176 ? -17.303 4.778 13.011 1.00 86.62 176 ILE A O 1
ATOM 1371 N N . GLY A 1 177 ? -19.204 5.825 13.620 1.00 82.44 177 GLY A N 1
ATOM 1372 C CA . GLY A 1 177 ? -19.657 6.094 12.258 1.00 82.44 177 GLY A CA 1
ATOM 1373 C C . GLY A 1 177 ? -19.844 4.793 11.470 1.00 82.44 177 GLY A C 1
ATOM 1374 O O . GLY A 1 177 ? -20.741 4.006 11.754 1.00 82.44 177 GLY A O 1
ATOM 1375 N N . LYS A 1 178 ? -18.975 4.553 10.480 1.00 80.56 178 LYS A N 1
ATOM 1376 C CA . LYS A 1 178 ? -18.973 3.329 9.651 1.00 80.56 178 LYS A CA 1
ATOM 1377 C C . LYS A 1 178 ? -17.825 2.363 9.974 1.00 80.56 178 LYS A C 1
ATOM 1379 O O . LYS A 1 178 ? -17.637 1.386 9.252 1.00 80.56 178 LYS A O 1
ATOM 1384 N N . MET A 1 179 ? -17.026 2.631 11.007 1.00 83.19 179 MET A N 1
ATOM 1385 C CA . MET A 1 179 ? -15.801 1.879 11.281 1.00 83.19 179 MET A CA 1
ATOM 1386 C C . MET A 1 179 ? -15.893 1.071 12.572 1.00 83.19 179 MET A C 1
ATOM 1388 O O . MET A 1 179 ? -16.194 1.607 13.634 1.00 83.19 179 MET A O 1
ATOM 1392 N N . PHE A 1 180 ? -15.549 -0.215 12.479 1.00 86.25 180 PHE A N 1
ATOM 1393 C CA . PHE A 1 180 ? -15.317 -1.070 13.639 1.00 86.25 180 PHE A CA 1
ATOM 1394 C C . PHE A 1 180 ? -13.866 -0.959 14.108 1.00 86.25 180 PHE A C 1
ATOM 1396 O O . PHE A 1 180 ? -12.931 -1.320 13.386 1.00 86.25 180 PHE A O 1
ATOM 1403 N N . LEU A 1 181 ? -13.692 -0.517 15.345 1.00 87.25 181 LEU A N 1
ATOM 1404 C CA . LEU A 1 181 ? -12.436 -0.549 16.080 1.00 87.25 181 LEU A CA 1
ATOM 1405 C C . LEU A 1 181 ? -12.391 -1.790 16.969 1.00 87.25 181 LEU A C 1
ATOM 1407 O O . LEU A 1 181 ? -13.423 -2.247 17.452 1.00 87.25 181 LEU A O 1
ATOM 1411 N N . SER A 1 182 ? -11.202 -2.363 17.157 1.00 86.06 182 SER A N 1
ATOM 1412 C CA . SER A 1 182 ? -11.002 -3.559 17.981 1.00 86.06 182 SER A CA 1
ATOM 1413 C C . SER A 1 182 ? -9.924 -3.302 19.028 1.00 86.06 182 SER A C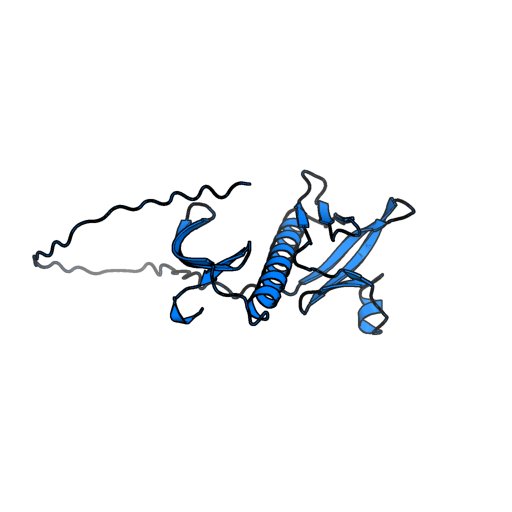 1
ATOM 1415 O O . SER A 1 182 ? -8.800 -2.940 18.684 1.00 86.06 182 SER A O 1
ATOM 1417 N N . PHE A 1 183 ? -10.259 -3.576 20.280 1.00 84.94 183 PHE A N 1
ATOM 1418 C CA . PHE A 1 183 ? -9.452 -3.346 21.469 1.00 84.94 183 PHE A CA 1
ATOM 1419 C C . PHE A 1 183 ? -9.267 -4.649 22.255 1.00 84.94 183 PHE A C 1
ATOM 1421 O O . PHE A 1 183 ? -10.010 -5.624 22.068 1.00 84.94 183 PHE A O 1
ATOM 1428 N N . LYS A 1 184 ? -8.245 -4.696 23.118 1.00 84.94 184 LYS A N 1
ATOM 1429 C CA . LYS A 1 184 ? -8.016 -5.856 23.996 1.00 84.94 184 LYS A CA 1
ATOM 1430 C C . LYS A 1 184 ? -8.929 -5.802 25.216 1.00 84.94 184 LYS A C 1
ATOM 1432 O O . LYS A 1 184 ? -9.409 -6.849 25.642 1.00 84.94 184 LYS A O 1
ATOM 1437 N N . SER A 1 185 ? -9.171 -4.603 25.732 1.00 83.19 185 SER A N 1
ATOM 1438 C CA . SER A 1 185 ? -9.994 -4.344 26.905 1.00 83.19 185 SER A CA 1
ATOM 1439 C C . SER A 1 185 ? -10.931 -3.153 26.666 1.00 83.19 185 SER A C 1
ATOM 1441 O O . SER A 1 185 ? -10.578 -2.263 25.891 1.00 83.19 185 SER A O 1
ATOM 1443 N N . PRO A 1 186 ? -12.095 -3.086 27.341 1.00 81.06 186 PRO A N 1
ATOM 1444 C CA . PRO A 1 186 ? -12.952 -1.902 27.325 1.00 81.06 186 PRO A CA 1
ATOM 1445 C C . PRO A 1 186 ? -12.248 -0.630 27.806 1.00 81.06 186 PRO A C 1
ATOM 1447 O O . PRO A 1 186 ? -12.596 0.453 27.354 1.00 81.06 186 PRO A O 1
ATOM 1450 N N . VAL A 1 187 ? -11.239 -0.760 28.676 1.00 83.00 187 VAL A N 1
ATOM 1451 C CA . VAL A 1 187 ? -10.463 0.382 29.200 1.00 83.00 187 VAL A CA 1
ATOM 1452 C C . VAL A 1 187 ? -9.512 1.000 28.171 1.00 83.00 187 VAL A C 1
ATOM 1454 O O . VAL A 1 187 ? -8.968 2.065 28.424 1.00 83.00 187 VAL A O 1
ATOM 1457 N N . ASP A 1 188 ? -9.293 0.328 27.034 1.00 75.19 188 ASP A N 1
ATOM 1458 C CA . ASP A 1 188 ? -8.448 0.828 25.941 1.00 75.19 188 ASP A CA 1
ATOM 1459 C C . ASP A 1 188 ? -9.239 1.694 24.934 1.00 75.19 188 ASP A C 1
ATOM 1461 O O . ASP A 1 188 ? -8.680 2.071 23.900 1.00 75.19 188 ASP A O 1
ATOM 1465 N N . THR A 1 189 ? -10.537 1.914 25.187 1.00 67.81 189 THR A N 1
ATOM 1466 C CA . THR A 1 189 ? -11.455 2.690 24.337 1.00 67.81 189 THR A CA 1
ATOM 1467 C C . THR A 1 189 ? -11.342 4.174 24.640 1.00 67.81 189 THR A C 1
ATOM 1469 O O . THR A 1 189 ? -11.263 4.949 23.662 1.00 67.81 189 THR A O 1
#

pLDDT: mean 77.86, std 25.67, range [23.53, 98.56]

Radius of gyration: 23.67 Å; chains: 1; bounding box: 49×58×65 Å

Secondary structure (DSSP, 8-state):
----------------------------------------------EEEEEEEE-SSS--EEEEEEEEETTEEEEESSHHHHHTT---EEEE--TT-EEEE-SSTTEEEEE-SS-EEEEE-SSHHHHHHHHHHHHHHHHHHHHHHHHH-TT---SEEEEEEEEETTEEEEEEEEEETTEEEEESSGGG-

Sequence (189 aa):
MDIALSAGCQNLSLGLTGGLNVNSTTSVSGAVTNSVESSPRKESLEKSGYLTKLGGKFKTWRKRWFVLKNGSLTYWKSLQDVNRRSAGREIVLDENCRIIKGDGAATFEIATGKKTYYLTADSIATVDEWVRILQNVVRRNATKLVLSMEDNKPTLQGWLVKVKNGHAKRCWCVLIGKMFLSFKSPVDT

Foldseek 3Di:
DDDPAPPDDDDDDDDDDDDDDDDDDDDDDDDPPPPPPPDPPPDDLWDWDWKWKQDDVPRDTAIWIWIGDPLKIWIDNDPVCVVVVHDTHIDHLELQWDWAADPDQQWIWICNVVDIIIIHDPDVVVSVVVSVSSVVSRVVRHVVVQVPDPPFDFPDWDWGWDADPNDTDIFIWTHTPNDIDTHRDPVVD

InterPro domains:
  IPR001849 Pleckstrin homology domain [PF00169] (46-138)
  IPR001849 Pleckstrin homology domain [PS50003] (44-139)
  IPR001849 Pleckstrin homology domain [SM00233] (45-141)